Protein AF-A0A819UE46-F1 (afdb_monomer)

pLDDT: mean 72.79, std 21.15, range [30.02, 97.94]

Secondary structure (DSSP, 8-state):
-------TTT-PPP--HHHHHHHHHHHHHHTT-SS----SSS---PPPPPP--HHHHHHHHHHHHHHH-TTS---HHHHHHHHHHHHHHHGGGGSHHHHT--SSTTHHHHHHHHHHHHHHHHHS--TT-TT---EEEEE-TT--EEEEES-GGGS-HHHHHTTTT--GGGSGGGTTS-HHHHHHHHHTT--HHHHHHHHHHTT----HHHHHHHHHHHHHHHTT--------TTSSHHHHHHHHHHHHHHHHHHHTTS--HHHHHHHHHHHHIIIIIIHHHHHH-HHHHHHHHHHHHHHHHTTS-S------------------------------HHHHHHHHHHHHHHHHHHHHHHHH--

Nearest PDB structures (foldseek):
  6i1r-assembly1_A  TM=1.535E-01  e=3.675E+00  Zea mays

Structure (mmCIF, N/CA/C/O backbone):
data_AF-A0A819UE46-F1
#
_entry.id   AF-A0A819UE46-F1
#
loop_
_atom_site.group_PDB
_atom_site.id
_atom_site.type_symbol
_atom_site.label_atom_id
_atom_site.label_alt_id
_atom_site.label_comp_id
_atom_site.label_asym_id
_atom_site.label_entity_id
_atom_site.label_seq_id
_atom_site.pdbx_PDB_ins_code
_atom_site.Cartn_x
_atom_site.Cartn_y
_atom_site.Cartn_z
_atom_site.occupancy
_atom_site.B_iso_or_equiv
_atom_site.auth_seq_id
_atom_site.auth_comp_id
_atom_site.auth_asym_id
_atom_site.auth_atom_id
_atom_site.pdbx_PDB_model_num
ATOM 1 N N . SER A 1 1 ? -18.332 24.687 -28.889 1.00 39.84 1 SER A N 1
ATOM 2 C CA . SER A 1 1 ? -16.972 24.226 -28.575 1.00 39.84 1 SER A CA 1
ATOM 3 C C . SER A 1 1 ? -16.977 22.718 -28.649 1.00 39.84 1 SER A C 1
ATOM 5 O O . SER A 1 1 ? -17.676 22.095 -27.861 1.00 39.84 1 SER A O 1
ATOM 7 N N . SER A 1 2 ? -16.352 22.147 -29.676 1.00 37.88 2 SER A N 1
ATOM 8 C CA . SER A 1 2 ? -16.159 20.702 -29.797 1.00 37.88 2 SER A CA 1
ATOM 9 C C . SER A 1 2 ? -15.304 20.235 -28.625 1.00 37.88 2 SER A C 1
ATOM 11 O O . SER A 1 2 ? -14.255 20.820 -28.373 1.00 37.88 2 SER A O 1
ATOM 13 N N . ILE A 1 3 ? -15.776 19.236 -27.884 1.00 48.91 3 ILE A N 1
ATOM 14 C CA . ILE A 1 3 ? -14.954 18.544 -26.892 1.00 48.91 3 ILE A CA 1
ATOM 15 C C . ILE A 1 3 ? -13.869 17.828 -27.701 1.00 48.91 3 ILE A C 1
ATOM 17 O O . ILE A 1 3 ? -14.183 16.895 -28.439 1.00 48.91 3 ILE A O 1
ATOM 21 N N . GLU A 1 4 ? -12.632 18.323 -27.647 1.00 49.34 4 GLU A N 1
ATOM 22 C CA . GLU A 1 4 ? -11.481 17.601 -28.187 1.00 49.34 4 GLU A CA 1
ATOM 23 C C . GLU A 1 4 ? -11.396 16.256 -27.465 1.00 49.34 4 GLU A C 1
ATOM 25 O O . GLU A 1 4 ? -11.395 16.184 -26.233 1.00 49.34 4 GLU A O 1
ATOM 30 N N . ILE A 1 5 ? -11.426 15.176 -28.243 1.00 52.88 5 ILE A N 1
ATOM 31 C CA . ILE A 1 5 ? -11.285 13.824 -27.720 1.00 52.88 5 ILE A CA 1
ATOM 32 C C . ILE A 1 5 ? -9.825 13.693 -27.302 1.00 52.88 5 ILE A C 1
ATOM 34 O O . ILE A 1 5 ? -8.944 13.691 -28.151 1.00 52.88 5 ILE A O 1
ATOM 38 N N . ILE A 1 6 ? -9.577 13.613 -25.998 1.00 54.59 6 ILE A N 1
ATOM 39 C CA . ILE A 1 6 ? -8.237 13.405 -25.449 1.00 54.59 6 ILE A CA 1
ATOM 40 C C . ILE A 1 6 ? -7.806 11.982 -25.817 1.00 54.59 6 ILE A C 1
ATOM 42 O O . ILE A 1 6 ? -8.330 11.016 -25.256 1.00 54.59 6 ILE A O 1
ATOM 46 N N . THR A 1 7 ? -6.884 11.847 -26.769 1.00 57.38 7 THR A N 1
ATOM 47 C CA . THR A 1 7 ? -6.281 10.561 -27.136 1.00 57.38 7 THR A CA 1
ATOM 48 C C . THR A 1 7 ? -4.933 10.358 -26.430 1.00 57.38 7 THR A C 1
ATOM 50 O O . THR A 1 7 ? -4.344 11.298 -25.893 1.00 57.38 7 THR A O 1
ATOM 53 N N . ASP A 1 8 ? -4.423 9.121 -26.429 1.00 58.34 8 ASP A N 1
ATOM 54 C CA . ASP A 1 8 ? -3.064 8.810 -25.949 1.00 58.34 8 ASP A CA 1
ATOM 55 C C . ASP A 1 8 ? -1.964 9.491 -26.786 1.00 58.34 8 ASP A C 1
ATOM 57 O O . ASP A 1 8 ? -0.845 9.657 -26.297 1.00 58.34 8 ASP A O 1
ATOM 61 N N . GLU A 1 9 ? -2.281 9.895 -28.020 1.00 59.84 9 GLU A N 1
ATOM 62 C CA . GLU A 1 9 ? -1.378 10.628 -28.913 1.00 59.84 9 GLU A CA 1
ATOM 63 C C . GLU A 1 9 ? -1.312 12.123 -28.555 1.00 59.84 9 GLU A C 1
ATOM 65 O O . GLU A 1 9 ? -0.255 12.733 -28.701 1.00 59.84 9 GLU A O 1
ATOM 70 N N . ASP A 1 10 ? -2.393 12.688 -28.001 1.00 59.69 10 ASP A N 1
ATOM 71 C CA . ASP A 1 10 ? -2.491 14.118 -27.679 1.00 59.69 10 ASP A CA 1
ATOM 72 C C . ASP A 1 10 ? -2.099 14.454 -2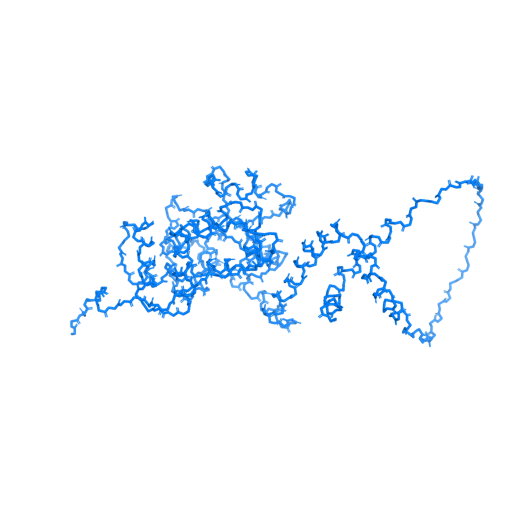6.227 1.00 59.69 10 ASP A C 1
ATOM 74 O O . ASP A 1 10 ? -1.701 15.584 -25.940 1.00 59.69 10 ASP A O 1
ATOM 78 N N . TYR A 1 11 ? -2.207 13.498 -25.291 1.00 71.25 11 TYR A N 1
ATOM 79 C CA . TYR A 1 11 ? -1.923 13.728 -23.865 1.00 71.25 11 TYR A CA 1
ATOM 80 C C . TYR A 1 11 ? -1.342 12.478 -23.182 1.00 71.25 11 TYR A C 1
ATOM 82 O O . TYR A 1 11 ? -2.052 11.619 -22.654 1.00 71.25 11 TYR A O 1
ATOM 90 N N . GLN A 1 12 ? -0.017 12.358 -23.169 1.00 85.19 12 GLN A N 1
ATOM 91 C CA . GLN A 1 12 ? 0.677 11.263 -22.486 1.00 85.19 12 GLN A CA 1
ATOM 92 C C . GLN A 1 12 ? 0.738 11.479 -20.967 1.00 85.19 12 GLN A C 1
ATOM 94 O O . GLN A 1 12 ? 0.656 12.608 -20.483 1.00 85.19 12 GLN A O 1
ATOM 99 N N . LEU A 1 13 ? 0.916 10.394 -20.203 1.00 87.69 13 LEU A N 1
ATOM 100 C CA . LEU A 1 13 ? 1.224 10.486 -18.777 1.00 87.69 13 LEU A CA 1
ATOM 101 C C . LEU A 1 13 ? 2.485 11.345 -18.587 1.00 87.69 13 LEU A C 1
ATOM 103 O O . LEU A 1 13 ? 3.531 11.080 -19.190 1.00 87.69 13 LEU A O 1
ATOM 107 N N . HIS A 1 14 ? 2.372 12.393 -17.775 1.00 91.19 14 HIS A N 1
ATOM 108 C CA . HIS A 1 14 ? 3.514 13.214 -17.392 1.00 91.19 14 HIS A CA 1
ATOM 109 C C . HIS A 1 14 ? 4.445 12.401 -16.487 1.00 91.19 14 HIS A C 1
ATOM 111 O O . HIS A 1 14 ? 3.966 11.731 -15.576 1.00 91.19 14 HIS A O 1
ATOM 117 N N . ILE A 1 15 ? 5.752 12.455 -16.745 1.00 95.31 15 ILE A N 1
ATOM 118 C CA . ILE A 1 15 ? 6.753 11.720 -15.971 1.00 95.31 15 ILE A CA 1
ATOM 119 C C . ILE A 1 15 ? 7.471 12.704 -15.051 1.00 95.31 15 ILE A C 1
ATOM 121 O O . ILE A 1 15 ? 8.282 13.503 -15.512 1.00 95.31 15 ILE A O 1
ATOM 125 N N . GLY A 1 16 ? 7.144 12.654 -13.760 1.00 93.56 16 GLY A N 1
ATOM 126 C CA . GLY A 1 16 ? 7.900 13.304 -12.696 1.00 93.56 16 GLY A CA 1
ATOM 127 C C . GLY A 1 16 ? 8.713 12.293 -11.886 1.00 93.56 16 GLY A C 1
ATOM 128 O O . GLY A 1 16 ? 8.885 11.139 -12.281 1.00 93.56 16 GLY A O 1
ATOM 129 N N . GLU A 1 17 ? 9.193 12.720 -10.716 1.00 94.06 17 GLU A N 1
ATOM 130 C CA . GLU A 1 17 ? 9.965 11.867 -9.798 1.00 94.06 17 GLU A CA 1
ATOM 131 C C . GLU A 1 17 ? 9.168 10.642 -9.318 1.00 94.06 17 GLU A C 1
ATOM 133 O O . GLU A 1 17 ? 9.722 9.557 -9.152 1.00 94.06 17 GLU A O 1
ATOM 138 N N . GLU A 1 18 ? 7.860 10.798 -9.100 1.00 94.00 18 GLU A N 1
ATOM 139 C CA . GLU A 1 18 ? 7.006 9.712 -8.612 1.00 94.00 18 GLU A CA 1
ATOM 140 C C . GLU A 1 18 ? 6.797 8.635 -9.680 1.00 94.00 18 GLU A C 1
ATOM 142 O O . GLU A 1 18 ? 6.919 7.439 -9.404 1.00 94.00 18 GLU A O 1
ATOM 147 N N . GLU A 1 19 ? 6.500 9.057 -10.909 1.00 96.69 19 GLU A N 1
ATOM 148 C CA . GLU A 1 19 ? 6.280 8.164 -12.042 1.00 96.69 19 GLU A CA 1
ATOM 149 C C . GLU A 1 19 ? 7.580 7.470 -12.466 1.00 96.69 19 GLU A C 1
ATOM 151 O O . GLU A 1 19 ? 7.566 6.275 -12.765 1.00 96.69 19 GLU A O 1
ATOM 156 N N . GLU A 1 20 ? 8.712 8.178 -12.431 1.00 97.19 20 GLU A N 1
ATOM 157 C CA . GLU A 1 20 ? 10.028 7.582 -12.671 1.00 97.19 20 GLU A CA 1
ATOM 158 C C . GLU A 1 20 ? 10.353 6.508 -11.627 1.00 97.19 20 GLU A C 1
ATOM 160 O O . GLU A 1 20 ? 10.744 5.403 -12.006 1.00 97.19 20 GLU A O 1
ATOM 165 N N . LEU A 1 21 ? 10.109 6.768 -10.335 1.00 95.94 21 LEU A N 1
ATOM 166 C CA . LEU A 1 21 ? 10.350 5.780 -9.281 1.00 95.94 21 LEU A CA 1
ATOM 167 C C . LEU A 1 21 ? 9.526 4.506 -9.511 1.00 95.94 21 LEU A C 1
ATOM 169 O O . LEU A 1 21 ? 10.038 3.392 -9.381 1.00 95.94 21 LEU A O 1
ATOM 173 N N . VAL A 1 22 ? 8.253 4.658 -9.886 1.00 97.62 22 VAL A N 1
ATOM 174 C CA . VAL A 1 22 ? 7.381 3.528 -10.236 1.00 97.62 22 VAL A CA 1
ATOM 175 C C . VAL A 1 22 ? 7.938 2.760 -11.429 1.00 97.62 22 VAL A C 1
ATOM 177 O O . VAL A 1 22 ? 8.078 1.537 -11.359 1.00 97.62 22 VAL A O 1
ATOM 180 N N . ALA A 1 23 ? 8.280 3.457 -12.512 1.00 97.94 23 ALA A N 1
ATOM 181 C CA . ALA A 1 23 ? 8.794 2.831 -13.720 1.00 97.94 23 ALA A CA 1
ATOM 182 C C . ALA A 1 23 ? 10.115 2.089 -13.477 1.00 97.94 23 ALA A C 1
ATOM 184 O O . ALA A 1 23 ? 10.304 0.982 -13.980 1.00 97.94 23 ALA A O 1
ATOM 185 N N . ARG A 1 24 ? 10.997 2.644 -12.643 1.00 97.12 24 ARG A N 1
ATOM 186 C CA . ARG A 1 24 ? 12.263 2.028 -12.243 1.00 97.12 24 ARG A CA 1
ATOM 187 C C . ARG A 1 24 ? 12.062 0.664 -11.582 1.00 97.12 24 ARG A C 1
ATOM 189 O O . ARG A 1 24 ? 12.719 -0.311 -11.952 1.00 97.12 24 ARG A O 1
ATOM 196 N N . PHE A 1 25 ? 11.131 0.569 -10.634 1.00 97.44 25 PHE A N 1
ATOM 197 C CA . PHE A 1 25 ? 10.826 -0.703 -9.973 1.00 97.44 25 PHE A CA 1
ATOM 198 C C . PHE A 1 25 ? 10.032 -1.659 -10.865 1.00 97.44 25 PHE A C 1
ATOM 200 O O . PHE A 1 25 ? 10.242 -2.868 -10.791 1.00 97.44 25 PHE A O 1
ATOM 207 N N . LEU A 1 26 ? 9.187 -1.148 -11.763 1.00 97.94 26 LEU A N 1
ATOM 208 C CA . LEU A 1 26 ? 8.538 -1.971 -12.786 1.00 97.94 26 LEU A CA 1
ATOM 209 C C . LEU A 1 26 ? 9.551 -2.584 -13.759 1.00 97.94 26 LEU A C 1
ATOM 211 O O . LEU A 1 26 ? 9.448 -3.772 -14.056 1.00 97.94 26 LEU A O 1
ATOM 215 N N . LYS A 1 27 ? 10.572 -1.828 -14.178 1.00 97.31 27 LYS A N 1
ATOM 216 C CA . LYS A 1 27 ? 11.697 -2.345 -14.966 1.00 97.31 27 LYS A CA 1
ATOM 217 C C . LYS A 1 27 ? 12.421 -3.455 -14.219 1.00 97.31 27 LYS A C 1
ATOM 219 O O . LYS A 1 27 ? 12.588 -4.547 -14.760 1.00 97.31 27 LYS A O 1
ATOM 224 N N . ALA A 1 28 ? 12.804 -3.214 -12.967 1.00 95.62 28 ALA A N 1
ATOM 225 C CA . ALA A 1 28 ? 13.465 -4.224 -12.143 1.00 95.62 28 ALA A CA 1
ATOM 226 C C . ALA A 1 28 ? 12.624 -5.502 -11.994 1.00 95.62 28 ALA A C 1
ATOM 228 O O . ALA A 1 28 ? 13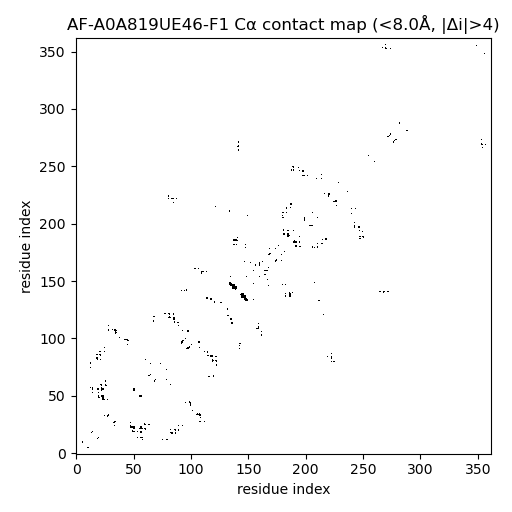.145 -6.612 -12.095 1.00 95.62 28 ALA A O 1
ATOM 229 N N . TYR A 1 29 ? 11.313 -5.346 -11.802 1.00 96.75 29 TYR A N 1
ATOM 230 C CA . TYR A 1 29 ? 10.374 -6.457 -11.713 1.00 96.75 29 TYR A CA 1
ATOM 231 C C . TYR A 1 29 ? 10.263 -7.226 -13.034 1.00 96.75 29 TYR A C 1
ATOM 233 O O . TYR A 1 29 ? 10.371 -8.449 -13.041 1.00 96.75 29 TYR A O 1
ATOM 241 N N . SER A 1 30 ? 10.131 -6.524 -14.162 1.00 95.56 30 SER A N 1
ATOM 242 C CA . SER A 1 30 ? 10.068 -7.144 -15.493 1.00 95.56 30 SER A CA 1
ATOM 243 C C . SER A 1 30 ? 11.338 -7.929 -15.843 1.00 95.56 30 SER A C 1
ATOM 245 O O . SER A 1 30 ? 11.256 -9.004 -16.434 1.00 95.56 30 SER A O 1
ATOM 247 N N . ASN A 1 31 ? 12.498 -7.443 -15.394 1.00 93.94 31 ASN A N 1
ATOM 248 C CA . ASN A 1 31 ? 13.801 -8.062 -15.628 1.00 93.94 31 ASN A CA 1
ATOM 249 C C . ASN A 1 31 ? 14.156 -9.143 -14.592 1.00 93.94 31 ASN A C 1
ATOM 251 O O . ASN A 1 31 ? 15.218 -9.756 -14.692 1.00 93.94 31 ASN A O 1
ATOM 255 N N . GLY A 1 32 ? 13.317 -9.355 -13.571 1.00 91.56 32 GLY A N 1
ATOM 256 C CA . GLY A 1 32 ? 13.593 -10.273 -12.462 1.00 91.56 32 GLY A CA 1
ATOM 257 C C . GLY A 1 32 ? 14.758 -9.845 -11.561 1.00 91.56 32 GLY A C 1
ATOM 258 O O . GLY A 1 32 ? 15.216 -10.634 -10.740 1.00 91.56 32 GLY A O 1
ATOM 259 N N . THR A 1 33 ? 15.254 -8.610 -11.696 1.00 91.25 33 THR A N 1
ATOM 260 C CA . THR A 1 33 ? 16.332 -8.060 -10.856 1.00 91.25 33 THR A CA 1
ATOM 261 C C . THR A 1 33 ? 15.811 -7.462 -9.553 1.00 91.25 33 THR A C 1
ATOM 263 O O . THR A 1 33 ? 16.603 -7.121 -8.677 1.00 91.25 33 THR A O 1
ATOM 266 N N . ILE A 1 34 ? 14.486 -7.346 -9.406 1.00 92.88 34 ILE A N 1
ATOM 267 C CA . ILE A 1 34 ? 13.851 -6.943 -8.149 1.00 92.88 34 ILE A CA 1
ATOM 268 C C . ILE A 1 34 ? 14.112 -7.970 -7.037 1.00 92.88 34 ILE A C 1
ATOM 270 O O . ILE A 1 34 ? 14.282 -7.610 -5.879 1.00 92.88 34 ILE A O 1
ATOM 274 N N . ASP A 1 35 ? 14.233 -9.254 -7.373 1.00 88.56 35 ASP A N 1
ATOM 275 C CA . ASP A 1 35 ? 14.621 -10.281 -6.411 1.00 88.56 35 ASP A CA 1
ATOM 276 C C . ASP A 1 35 ? 16.135 -10.277 -6.283 1.00 88.56 35 ASP A C 1
ATOM 278 O O . ASP A 1 35 ? 16.850 -11.010 -6.972 1.00 88.56 35 ASP A O 1
ATOM 282 N N . ARG A 1 36 ? 16.623 -9.374 -5.428 1.00 75.56 36 ARG A N 1
ATOM 283 C CA . ARG A 1 36 ? 18.042 -9.238 -5.096 1.00 75.56 36 ARG A CA 1
ATOM 284 C C . ARG A 1 36 ? 18.631 -10.627 -4.862 1.00 75.56 36 ARG A C 1
ATOM 286 O O . ARG A 1 36 ? 18.190 -11.360 -3.979 1.00 75.56 36 ARG A O 1
ATOM 293 N N . ARG A 1 37 ? 19.640 -10.991 -5.649 1.00 64.38 37 ARG A N 1
ATOM 294 C CA . ARG A 1 37 ? 20.470 -12.156 -5.344 1.00 64.38 37 ARG A CA 1
ATOM 295 C C . ARG A 1 37 ? 21.573 -11.664 -4.413 1.00 64.38 37 ARG A C 1
ATOM 297 O O . ARG A 1 37 ? 22.262 -10.728 -4.814 1.00 64.38 37 ARG A O 1
ATOM 304 N N . PRO A 1 38 ? 21.750 -12.230 -3.209 1.00 58.41 38 PRO A N 1
ATOM 305 C CA . PRO A 1 38 ? 22.864 -11.853 -2.348 1.00 58.41 38 PRO A CA 1
ATOM 306 C C . PRO A 1 38 ? 24.163 -12.192 -3.085 1.00 58.41 38 PRO A C 1
ATOM 308 O O . PRO A 1 38 ? 24.512 -13.361 -3.241 1.00 58.41 38 PRO A O 1
ATOM 311 N N . THR A 1 39 ? 24.820 -11.181 -3.657 1.00 52.44 39 THR A N 1
ATOM 312 C CA . THR A 1 39 ? 25.963 -11.403 -4.554 1.00 52.44 39 THR A CA 1
ATOM 313 C C . THR A 1 39 ? 27.303 -11.453 -3.836 1.00 52.44 39 THR A C 1
ATOM 315 O O . THR A 1 39 ? 28.230 -12.026 -4.394 1.00 52.44 39 THR A O 1
ATOM 318 N N . THR A 1 40 ? 27.423 -10.961 -2.604 1.00 52.16 40 THR A N 1
ATOM 319 C CA . THR A 1 40 ? 28.672 -11.001 -1.825 1.00 52.16 40 THR A CA 1
ATOM 320 C C . THR A 1 40 ? 28.389 -10.750 -0.344 1.00 52.16 40 THR A C 1
ATOM 322 O O . THR A 1 40 ? 27.368 -10.170 0.003 1.00 52.16 40 THR A O 1
ATOM 325 N N . SER A 1 41 ? 29.311 -11.160 0.530 1.00 54.44 41 SER A N 1
ATOM 326 C CA . SER A 1 41 ? 29.283 -11.024 1.999 1.00 54.44 41 SER A CA 1
ATOM 327 C C . SER A 1 41 ? 29.307 -9.580 2.538 1.00 54.44 41 SER A C 1
ATOM 329 O O . SER A 1 41 ? 29.631 -9.368 3.705 1.00 54.44 41 SER A O 1
ATOM 331 N N . GLU A 1 42 ? 29.035 -8.583 1.698 1.00 53.91 42 GLU A N 1
ATOM 332 C CA . GLU A 1 42 ? 29.052 -7.167 2.058 1.00 53.91 42 GLU A CA 1
ATOM 333 C C . GLU A 1 42 ? 27.633 -6.609 1.946 1.00 53.91 42 GLU A C 1
ATOM 335 O O . GLU A 1 42 ? 27.037 -6.585 0.869 1.00 53.91 42 GLU A O 1
ATOM 340 N N . CYS A 1 43 ? 27.099 -6.164 3.084 1.00 57.44 43 CYS A N 1
ATOM 341 C CA . CYS A 1 43 ? 25.748 -5.635 3.237 1.00 57.44 43 CYS A CA 1
ATOM 342 C C . CYS A 1 43 ? 25.680 -4.198 2.676 1.00 57.44 43 CYS A C 1
ATOM 344 O O . CYS A 1 43 ? 25.584 -3.221 3.420 1.00 57.44 43 CYS A O 1
ATOM 346 N N . VAL A 1 44 ? 25.832 -4.046 1.355 1.00 61.66 44 VAL A N 1
ATOM 347 C CA . VAL A 1 44 ? 25.761 -2.745 0.671 1.00 61.66 44 VAL A CA 1
ATOM 348 C C . VAL A 1 44 ? 24.340 -2.534 0.141 1.00 61.66 44 VAL A C 1
ATOM 350 O O . VAL A 1 44 ? 23.842 -3.384 -0.605 1.00 61.66 44 VAL A O 1
ATOM 353 N N . PRO A 1 45 ? 23.672 -1.410 0.470 1.00 66.94 45 PRO A N 1
ATOM 354 C CA . PRO A 1 45 ? 22.370 -1.085 -0.097 1.00 66.94 45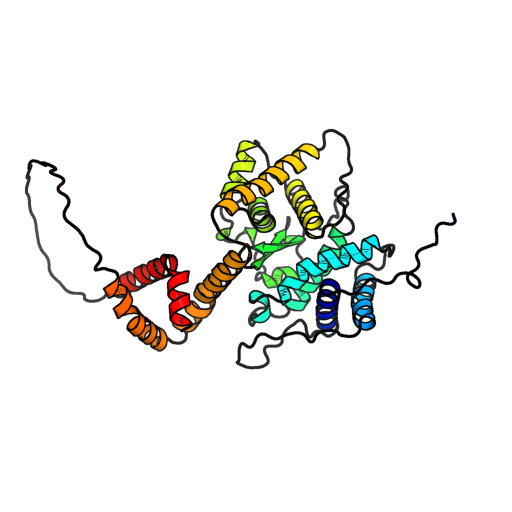 PRO A CA 1
ATOM 355 C C . PRO A 1 45 ? 22.434 -1.066 -1.629 1.00 66.94 45 PRO A C 1
ATOM 357 O O . PRO A 1 45 ? 23.087 -0.215 -2.226 1.00 66.94 45 PRO A O 1
ATOM 360 N N . TYR A 1 46 ? 21.756 -2.013 -2.281 1.00 69.44 46 TYR A N 1
ATOM 361 C CA . TYR A 1 46 ? 21.625 -1.992 -3.738 1.00 69.44 46 TYR A CA 1
ATOM 362 C C . TYR A 1 46 ? 20.635 -0.903 -4.171 1.00 69.44 46 TYR A C 1
ATOM 364 O O . TYR A 1 46 ? 19.473 -0.907 -3.742 1.00 69.44 46 TYR A O 1
ATOM 372 N N . GLU A 1 47 ? 21.093 -0.002 -5.037 1.00 79.94 47 GLU A N 1
ATOM 373 C CA . GLU A 1 47 ? 20.284 1.035 -5.673 1.00 79.94 47 GLU A CA 1
ATOM 374 C C . GLU A 1 47 ? 19.949 0.640 -7.114 1.00 79.94 47 GLU A C 1
ATOM 376 O O . GLU A 1 47 ? 20.817 0.234 -7.886 1.00 79.94 47 GLU A O 1
ATOM 381 N N . PHE A 1 48 ? 18.675 0.770 -7.489 1.00 87.19 48 PHE A N 1
ATOM 382 C CA . PHE A 1 48 ? 18.250 0.557 -8.871 1.00 87.19 48 PHE A CA 1
ATOM 383 C C . PHE A 1 48 ? 18.597 1.783 -9.713 1.00 87.19 48 PHE A C 1
ATOM 385 O O . PHE A 1 48 ? 18.357 2.918 -9.292 1.00 87.19 48 PHE A O 1
ATOM 392 N N . GLU A 1 49 ? 19.127 1.544 -10.912 1.00 88.50 49 GLU A N 1
ATOM 393 C CA . GLU A 1 49 ? 19.511 2.599 -11.848 1.00 88.50 49 GLU A CA 1
ATOM 394 C C . GLU A 1 49 ? 18.304 3.462 -12.236 1.00 88.50 49 GLU A C 1
ATOM 396 O O . GLU A 1 49 ? 17.263 2.939 -12.634 1.00 88.50 49 GLU A O 1
ATOM 401 N N . ALA A 1 50 ? 18.453 4.783 -12.122 1.00 93.06 50 ALA A N 1
ATOM 402 C CA . ALA A 1 50 ? 17.415 5.737 -12.488 1.00 93.06 50 ALA A CA 1
ATOM 403 C C . ALA A 1 50 ? 17.126 5.735 -13.993 1.00 93.06 50 ALA A C 1
ATOM 405 O O . ALA A 1 50 ? 18.042 5.673 -14.817 1.00 93.06 50 ALA A O 1
ATOM 406 N N . LEU A 1 51 ? 15.850 5.873 -14.347 1.00 94.31 51 LEU A N 1
ATOM 407 C CA . LEU A 1 51 ? 15.412 6.006 -15.729 1.00 94.31 51 LEU A CA 1
ATOM 408 C C . LEU A 1 51 ? 15.446 7.475 -16.149 1.00 94.31 51 LEU A C 1
ATOM 410 O O . LEU A 1 51 ? 14.814 8.329 -15.536 1.00 94.31 51 LEU A O 1
ATOM 414 N N . LYS A 1 52 ? 16.209 7.771 -17.205 1.00 93.38 52 LYS A N 1
ATOM 415 C CA . LYS A 1 52 ? 16.342 9.136 -17.746 1.00 93.38 52 LYS A CA 1
ATOM 416 C C . LYS A 1 52 ? 15.413 9.409 -18.924 1.00 93.38 52 LYS A C 1
ATOM 418 O O . LYS A 1 52 ? 15.129 10.567 -19.206 1.00 93.38 52 LYS A O 1
ATOM 423 N N . ASP A 1 53 ? 14.990 8.365 -19.631 1.00 96.12 53 ASP A N 1
ATOM 424 C CA . ASP A 1 53 ? 14.089 8.490 -20.772 1.00 96.12 53 ASP A CA 1
ATOM 425 C C . ASP A 1 53 ? 12.633 8.400 -20.304 1.00 96.12 53 ASP A C 1
ATOM 427 O O . ASP A 1 53 ? 12.171 7.362 -19.829 1.00 96.12 53 ASP A O 1
ATOM 431 N N . GLU A 1 54 ? 11.885 9.490 -20.469 1.00 95.88 54 GLU A N 1
ATOM 432 C CA . GLU A 1 54 ? 10.464 9.525 -20.130 1.00 95.88 54 GLU A CA 1
ATOM 433 C C . GLU A 1 54 ? 9.638 8.510 -20.934 1.00 95.88 54 GLU A C 1
ATOM 435 O O . GLU A 1 54 ? 8.644 7.988 -20.429 1.00 95.88 54 GLU A O 1
ATOM 440 N N . ASN A 1 55 ? 10.025 8.207 -22.177 1.00 95.56 55 ASN A N 1
ATOM 441 C CA . ASN A 1 55 ? 9.314 7.219 -22.988 1.00 95.56 55 ASN A CA 1
ATOM 442 C C . ASN A 1 55 ? 9.540 5.804 -22.463 1.00 95.56 55 ASN A C 1
ATOM 444 O O . ASN A 1 55 ? 8.602 5.005 -22.445 1.00 95.56 55 ASN A O 1
ATOM 448 N N . GLU A 1 56 ? 10.747 5.518 -21.974 1.00 97.06 56 GLU A N 1
ATOM 449 C CA . GLU A 1 56 ? 11.038 4.278 -21.259 1.00 97.06 56 GLU A CA 1
ATOM 450 C C . GLU A 1 56 ? 10.198 4.191 -19.972 1.00 97.06 56 GLU A C 1
ATOM 452 O O . GLU A 1 56 ? 9.588 3.154 -19.707 1.00 97.06 56 GLU A O 1
ATOM 457 N N . CYS A 1 57 ? 10.062 5.289 -19.217 1.00 97.06 57 CYS A N 1
ATOM 458 C CA . CYS A 1 57 ? 9.204 5.314 -18.030 1.00 97.06 57 CYS A CA 1
ATOM 459 C C . CYS A 1 57 ? 7.738 4.998 -18.360 1.00 97.06 57 CYS A C 1
ATOM 461 O O . CYS A 1 57 ? 7.123 4.124 -17.740 1.00 97.06 57 CYS A O 1
ATOM 463 N N . ARG A 1 58 ? 7.181 5.682 -19.370 1.00 95.44 58 ARG A N 1
ATOM 464 C CA . ARG A 1 58 ? 5.812 5.443 -19.854 1.00 95.44 58 ARG A CA 1
ATOM 465 C C . ARG A 1 58 ? 5.630 3.998 -20.295 1.00 95.44 58 ARG A C 1
ATOM 467 O O . ARG A 1 58 ? 4.613 3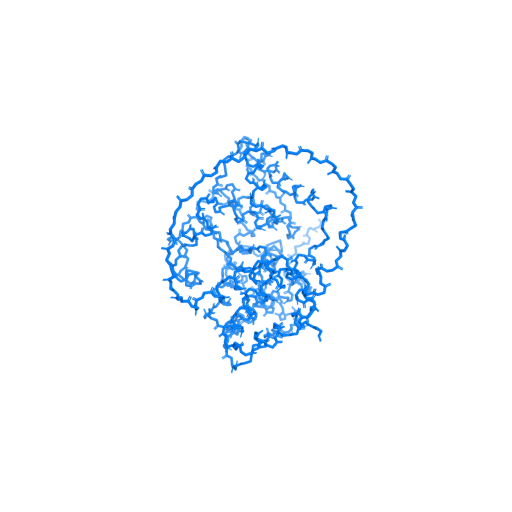.399 -19.963 1.00 95.44 58 ARG A O 1
ATOM 474 N N . HIS A 1 59 ? 6.610 3.439 -21.004 1.00 95.75 59 HIS A N 1
ATOM 475 C CA . HIS A 1 59 ? 6.562 2.069 -21.497 1.00 95.75 59 HIS A CA 1
ATOM 476 C C . HIS A 1 59 ? 6.312 1.064 -20.366 1.00 95.75 59 HIS A C 1
ATOM 478 O O . HIS A 1 59 ? 5.317 0.346 -20.425 1.00 95.75 59 HIS A O 1
ATOM 484 N N . TYR A 1 60 ? 7.125 1.071 -19.304 1.00 97.62 60 TYR A N 1
ATOM 485 C CA . TYR A 1 60 ? 6.962 0.116 -18.200 1.00 97.62 60 TYR A CA 1
ATOM 486 C C . TYR A 1 60 ? 5.646 0.298 -17.430 1.00 97.62 60 TYR A C 1
ATOM 488 O O . TYR A 1 60 ? 5.021 -0.687 -17.029 1.00 97.62 60 TYR A O 1
ATOM 496 N N . ILE A 1 61 ? 5.189 1.541 -17.235 1.00 96.31 61 ILE A N 1
ATOM 497 C CA . ILE A 1 61 ? 3.899 1.815 -16.578 1.00 96.31 61 ILE A CA 1
ATOM 498 C C . ILE A 1 61 ? 2.744 1.275 -17.428 1.00 96.31 61 ILE A C 1
ATOM 500 O O . ILE A 1 61 ? 1.864 0.572 -16.923 1.00 96.31 61 ILE A O 1
ATOM 504 N N . TYR A 1 62 ? 2.749 1.578 -18.724 1.00 94.19 62 TYR A N 1
ATOM 505 C CA . TYR A 1 62 ? 1.694 1.173 -19.646 1.00 94.19 62 TYR A CA 1
ATOM 506 C C . TYR A 1 62 ? 1.668 -0.339 -19.860 1.00 94.19 62 TYR A C 1
ATOM 508 O O . TYR A 1 62 ? 0.591 -0.934 -19.837 1.00 94.19 62 TYR A O 1
ATOM 516 N N . GLU A 1 63 ? 2.834 -0.973 -19.992 1.00 95.25 63 GLU A N 1
ATOM 517 C CA . GLU A 1 63 ? 2.953 -2.427 -20.088 1.00 95.25 63 GLU A CA 1
ATOM 518 C C . GLU A 1 63 ? 2.395 -3.108 -18.831 1.00 95.25 63 GLU A C 1
ATOM 520 O O . GLU A 1 63 ? 1.636 -4.073 -18.928 1.00 95.25 63 GLU A O 1
ATOM 525 N N . CYS A 1 64 ? 2.694 -2.576 -17.641 1.00 95.94 64 CYS A N 1
ATOM 526 C CA . CYS A 1 64 ? 2.145 -3.084 -16.387 1.00 95.94 64 CYS A CA 1
ATOM 527 C C . CYS A 1 64 ? 0.611 -3.009 -16.364 1.00 95.94 64 CYS A C 1
ATOM 529 O O . CYS A 1 64 ? -0.059 -4.010 -16.096 1.00 95.94 64 CYS A O 1
ATOM 531 N N . ILE A 1 65 ? 0.039 -1.850 -16.703 1.00 93.25 65 ILE A N 1
ATOM 532 C CA . ILE A 1 65 ? -1.418 -1.678 -16.773 1.00 93.25 65 ILE A CA 1
ATOM 533 C C . ILE A 1 65 ? -2.024 -2.664 -17.778 1.00 93.25 65 ILE A C 1
ATOM 535 O O . ILE A 1 65 ? -2.990 -3.354 -17.454 1.00 93.25 65 ILE A O 1
ATOM 539 N N . GLN A 1 66 ? -1.434 -2.787 -18.967 1.00 92.19 66 GLN A N 1
ATOM 540 C CA . GLN A 1 66 ? -1.911 -3.695 -20.007 1.00 92.19 66 GLN A CA 1
ATOM 541 C C . GLN A 1 66 ? -1.850 -5.161 -19.561 1.00 92.19 66 GLN A C 1
ATOM 543 O O . GLN A 1 66 ? -2.780 -5.923 -19.818 1.00 92.19 66 GLN A O 1
ATOM 548 N N . LYS A 1 67 ? -0.787 -5.561 -18.861 1.00 93.88 67 LYS A N 1
ATOM 549 C CA . LYS A 1 67 ? -0.588 -6.935 -18.393 1.00 93.88 67 LYS A CA 1
ATOM 550 C C . LYS A 1 67 ? -1.532 -7.312 -17.251 1.00 93.88 67 LYS A C 1
ATOM 552 O O . LYS A 1 67 ? -2.085 -8.410 -17.255 1.00 93.88 67 LYS A O 1
ATOM 557 N N . TYR A 1 68 ? -1.724 -6.428 -16.271 1.00 90.12 68 TYR A N 1
ATOM 558 C CA . TYR A 1 68 ? -2.437 -6.755 -15.026 1.00 90.12 68 TYR A CA 1
ATOM 559 C C . TYR A 1 68 ? -3.885 -6.237 -14.972 1.00 90.12 68 TYR A C 1
ATOM 561 O O . TYR A 1 68 ? -4.692 -6.713 -14.159 1.00 90.12 68 TYR A O 1
ATOM 569 N N . ALA A 1 69 ? -4.250 -5.317 -15.864 1.00 86.50 69 ALA A N 1
ATOM 570 C CA . ALA A 1 69 ? -5.592 -4.762 -16.011 1.00 86.50 69 ALA A CA 1
ATOM 571 C C . ALA A 1 69 ? -6.060 -4.668 -17.491 1.00 86.50 69 ALA A C 1
ATOM 573 O O . ALA A 1 69 ? -6.617 -3.641 -17.880 1.00 86.50 69 ALA A O 1
ATOM 574 N N . PRO A 1 70 ? -5.924 -5.735 -18.315 1.00 83.38 70 PRO A N 1
ATOM 575 C CA . PRO A 1 70 ? -6.184 -5.685 -19.765 1.00 83.38 70 PRO A CA 1
ATOM 576 C C . PRO A 1 70 ? -7.632 -5.346 -20.143 1.00 83.38 70 PRO A C 1
ATOM 578 O O . PRO A 1 70 ? -7.887 -4.820 -21.220 1.00 83.38 70 PRO A O 1
ATOM 581 N N . TYR A 1 71 ? -8.592 -5.665 -19.272 1.00 80.12 71 TYR A N 1
ATOM 582 C CA . TYR A 1 71 ? -10.022 -5.459 -19.522 1.00 80.12 71 TYR A CA 1
ATOM 583 C C . TYR A 1 71 ? -10.522 -4.069 -19.112 1.00 80.12 71 TYR A C 1
ATOM 585 O O . TYR A 1 71 ? -11.709 -3.780 -19.259 1.00 80.12 71 TYR A O 1
ATOM 593 N N . ARG A 1 72 ? -9.659 -3.222 -18.538 1.00 72.62 72 ARG A N 1
ATOM 594 C CA . ARG A 1 72 ? -10.067 -1.902 -18.052 1.00 72.62 72 ARG A CA 1
ATOM 595 C C . ARG A 1 72 ? -10.030 -0.885 -19.184 1.00 72.62 72 ARG A C 1
ATOM 597 O O . ARG A 1 72 ? -9.099 -0.862 -19.987 1.00 72.62 72 ARG A O 1
ATOM 604 N N . VAL A 1 73 ? -11.045 -0.019 -19.224 1.00 69.75 73 VAL A N 1
ATOM 605 C CA . VAL A 1 73 ? -11.057 1.124 -20.141 1.00 69.75 73 VAL A CA 1
ATOM 606 C C . VAL A 1 73 ? -9.938 2.055 -19.711 1.00 69.75 73 VAL A C 1
ATOM 608 O O . VAL A 1 73 ? -10.010 2.696 -18.663 1.00 69.75 73 VAL A O 1
ATOM 611 N N . ARG A 1 74 ? -8.890 2.105 -20.526 1.00 71.25 74 ARG A N 1
ATOM 612 C CA . ARG A 1 74 ? -7.719 2.932 -20.285 1.00 71.25 74 ARG A CA 1
ATOM 613 C C . ARG A 1 74 ? -8.107 4.401 -20.423 1.00 71.25 74 ARG A C 1
ATOM 615 O O . ARG A 1 74 ? -8.184 4.940 -21.520 1.00 71.25 74 ARG A O 1
ATOM 622 N N . ASN A 1 75 ? -8.423 5.028 -19.296 1.00 80.00 75 ASN A N 1
ATOM 623 C CA . ASN A 1 75 ? -8.655 6.461 -19.206 1.00 80.00 75 ASN A CA 1
ATOM 624 C C . ASN A 1 75 ? -7.574 7.103 -18.329 1.00 80.00 75 ASN A C 1
ATOM 626 O O . ASN A 1 75 ? -6.985 6.455 -17.463 1.00 80.00 75 ASN A O 1
ATOM 630 N N . LYS A 1 76 ? -7.313 8.394 -18.544 1.00 82.44 76 LYS A N 1
ATOM 631 C CA . LYS A 1 76 ? -6.229 9.112 -17.856 1.00 82.44 76 LYS A CA 1
ATOM 632 C C . LYS A 1 76 ? -6.387 9.145 -16.345 1.00 82.44 76 LYS A C 1
ATOM 634 O O . LYS A 1 76 ? -5.401 9.053 -15.622 1.00 82.44 76 LYS A O 1
ATOM 639 N N . THR A 1 77 ? -7.620 9.219 -15.857 1.00 84.50 77 THR A N 1
ATOM 640 C CA . THR A 1 77 ? -7.901 9.169 -14.421 1.00 84.50 77 THR A CA 1
ATOM 641 C C . THR A 1 77 ? -7.440 7.850 -13.809 1.00 84.50 77 THR A C 1
ATOM 643 O O . THR A 1 77 ? -6.848 7.865 -12.731 1.00 84.50 77 THR A O 1
ATOM 646 N N . TYR A 1 78 ? -7.662 6.729 -14.496 1.00 87.62 78 TYR A N 1
ATOM 647 C CA . TYR A 1 78 ? -7.194 5.417 -14.071 1.00 87.62 78 TYR A CA 1
ATOM 648 C C . TYR A 1 78 ? -5.668 5.333 -14.112 1.00 87.62 78 TYR A C 1
ATOM 650 O O . TYR A 1 78 ? -5.077 4.925 -13.121 1.00 87.62 78 TYR A O 1
ATOM 658 N N . GLU A 1 79 ? -5.022 5.762 -15.204 1.00 89.62 79 GLU A N 1
ATOM 659 C CA . GLU A 1 79 ? -3.552 5.736 -15.316 1.00 89.62 79 GLU A CA 1
ATOM 660 C C . GLU A 1 79 ? -2.880 6.510 -14.180 1.00 89.62 79 GLU A C 1
ATOM 662 O O . GLU A 1 79 ? -1.984 5.992 -13.512 1.00 89.62 79 GLU A O 1
ATOM 667 N N . VAL A 1 80 ? -3.353 7.732 -13.924 1.00 90.44 80 VAL A N 1
ATOM 668 C CA . VAL A 1 80 ? -2.863 8.574 -12.829 1.00 90.44 80 VAL A CA 1
ATOM 669 C C . VAL A 1 80 ? -3.141 7.917 -11.480 1.00 90.44 80 VAL A C 1
ATOM 671 O O . VAL A 1 80 ? -2.230 7.801 -10.666 1.00 90.44 80 VAL A O 1
ATOM 674 N N . SER A 1 81 ? -4.367 7.441 -11.241 1.00 90.94 81 SER A N 1
ATOM 675 C CA . SER A 1 81 ? -4.729 6.818 -9.961 1.00 90.94 81 SER A CA 1
ATOM 676 C C . SER A 1 81 ? -3.878 5.583 -9.677 1.00 90.94 81 SER A C 1
ATOM 678 O O . SER A 1 81 ? -3.269 5.484 -8.613 1.00 90.94 81 SER A O 1
ATOM 680 N N . PHE A 1 82 ? -3.776 4.683 -10.654 1.00 93.31 82 PHE A N 1
ATOM 681 C CA . PHE A 1 82 ? -2.980 3.466 -10.573 1.00 93.31 82 PHE A CA 1
ATOM 682 C C . PHE A 1 82 ? -1.522 3.791 -10.250 1.00 93.31 82 PHE A C 1
ATOM 684 O O . PHE A 1 82 ? -0.949 3.216 -9.325 1.00 93.31 82 PHE A O 1
ATOM 691 N N . THR A 1 83 ? -0.947 4.763 -10.960 1.00 94.56 83 THR A N 1
ATOM 692 C CA . THR A 1 83 ? 0.455 5.150 -10.786 1.00 94.56 83 THR A CA 1
ATOM 693 C C . THR A 1 83 ? 0.693 5.798 -9.422 1.00 94.56 83 THR A C 1
ATOM 695 O O . THR A 1 83 ? 1.653 5.435 -8.750 1.00 94.56 83 THR A O 1
ATOM 698 N N . LYS A 1 84 ? -0.205 6.673 -8.943 1.00 93.81 84 LYS A N 1
ATOM 699 C CA . LYS A 1 84 ? -0.101 7.290 -7.606 1.00 93.81 84 LYS A CA 1
ATOM 700 C C . LYS A 1 84 ? -0.232 6.272 -6.471 1.00 93.81 84 LYS A C 1
ATOM 702 O O . LYS A 1 84 ? 0.507 6.355 -5.489 1.00 93.81 84 LYS A O 1
ATOM 707 N N . PHE A 1 85 ? -1.134 5.296 -6.590 1.00 93.44 85 PHE A N 1
ATOM 708 C CA . PHE A 1 85 ? -1.223 4.214 -5.606 1.00 93.44 85 PHE A CA 1
ATOM 709 C C . PHE A 1 85 ? 0.030 3.344 -5.621 1.00 93.44 85 PHE A C 1
ATOM 711 O O . PHE A 1 85 ? 0.590 3.066 -4.560 1.00 93.44 85 PHE A O 1
ATOM 718 N N . LEU A 1 86 ? 0.509 2.965 -6.808 1.00 94.94 86 LEU A N 1
ATOM 719 C CA . LEU A 1 86 ? 1.710 2.151 -6.933 1.00 94.94 86 LEU A CA 1
ATOM 720 C C . LEU A 1 86 ? 2.946 2.893 -6.405 1.00 94.94 86 LEU A C 1
ATOM 722 O O . LEU A 1 86 ? 3.715 2.300 -5.656 1.00 94.94 86 LEU A O 1
ATOM 726 N N . TYR A 1 87 ? 3.081 4.195 -6.678 1.00 94.50 87 TYR A N 1
ATOM 727 C CA . TYR A 1 87 ? 4.141 5.055 -6.138 1.00 94.50 87 TYR A CA 1
ATOM 728 C C . TYR A 1 87 ? 4.242 4.951 -4.615 1.00 94.50 87 TYR A C 1
ATOM 730 O O . TYR A 1 87 ? 5.315 4.686 -4.070 1.00 94.50 87 TYR A O 1
ATOM 738 N N . ARG A 1 88 ? 3.114 5.079 -3.906 1.00 89.69 88 ARG A N 1
ATOM 739 C CA . ARG A 1 88 ? 3.099 4.962 -2.441 1.00 89.69 88 ARG A CA 1
ATOM 740 C C . ARG A 1 88 ? 3.602 3.608 -1.951 1.00 89.69 88 ARG A C 1
ATOM 742 O O . ARG A 1 88 ? 4.183 3.541 -0.871 1.00 89.69 88 ARG A O 1
ATOM 749 N N . ARG A 1 89 ? 3.358 2.545 -2.715 1.00 90.81 89 ARG A N 1
ATOM 750 C CA . ARG A 1 89 ? 3.741 1.179 -2.359 1.00 90.81 89 ARG A CA 1
ATOM 751 C C . ARG A 1 89 ? 5.203 0.880 -2.672 1.00 90.81 89 ARG A C 1
ATOM 753 O O . ARG A 1 89 ? 5.898 0.362 -1.806 1.00 90.81 89 ARG A O 1
ATOM 760 N N . VAL A 1 90 ? 5.702 1.283 -3.842 1.00 92.19 90 VAL A N 1
ATOM 761 C CA . VAL A 1 90 ? 7.087 0.995 -4.262 1.00 92.19 90 VAL A CA 1
ATOM 762 C C . VAL A 1 90 ? 8.144 1.698 -3.405 1.00 92.19 90 VAL A C 1
ATOM 764 O O . VAL A 1 90 ? 9.297 1.281 -3.403 1.00 92.19 90 VAL A O 1
ATOM 767 N N . ARG A 1 91 ? 7.764 2.701 -2.600 1.00 88.50 91 ARG A N 1
ATOM 768 C CA . ARG A 1 91 ? 8.631 3.282 -1.555 1.00 88.50 91 ARG A CA 1
ATOM 769 C C . ARG A 1 91 ? 9.129 2.258 -0.532 1.00 88.50 91 ARG A C 1
ATOM 771 O O . ARG A 1 91 ? 10.148 2.487 0.111 1.00 88.50 91 ARG A O 1
ATOM 778 N N . PHE A 1 92 ? 8.459 1.118 -0.393 1.00 87.62 92 PHE A N 1
ATOM 779 C CA . PHE A 1 92 ? 8.995 -0.020 0.349 1.00 87.62 92 PHE A CA 1
ATOM 780 C C . PHE A 1 92 ? 10.387 -0.431 -0.142 1.00 87.62 92 PHE A C 1
ATOM 782 O O . PHE A 1 92 ? 11.286 -0.667 0.662 1.00 87.62 92 PHE A O 1
ATOM 789 N N . PHE A 1 93 ? 10.599 -0.437 -1.458 1.00 88.19 93 PHE A N 1
ATOM 790 C CA . PHE A 1 93 ? 11.854 -0.876 -2.059 1.00 88.19 93 PHE A CA 1
ATOM 791 C C . PHE A 1 93 ? 13.011 0.113 -1.880 1.00 88.19 93 PHE A C 1
ATOM 793 O O . PHE A 1 93 ? 14.159 -0.227 -2.165 1.00 88.19 93 PHE A O 1
ATOM 800 N N . THR A 1 94 ? 12.728 1.326 -1.400 1.00 85.69 94 THR A N 1
ATOM 801 C CA . THR A 1 94 ? 13.754 2.303 -1.012 1.00 85.69 94 THR A CA 1
ATOM 802 C C . THR A 1 94 ? 14.128 2.199 0.469 1.00 85.69 94 THR A C 1
ATOM 804 O O . THR A 1 94 ? 14.983 2.947 0.925 1.00 85.69 94 THR A O 1
ATOM 807 N N . ASN A 1 95 ? 13.472 1.325 1.239 1.00 80.56 95 ASN A N 1
ATOM 808 C CA . ASN A 1 95 ? 13.637 1.237 2.689 1.00 80.56 95 ASN A CA 1
ATOM 809 C C . ASN A 1 95 ? 14.616 0.129 3.109 1.00 80.56 95 ASN A C 1
ATOM 811 O O . ASN A 1 95 ? 14.753 -0.872 2.408 1.00 80.56 95 ASN A O 1
ATOM 815 N N . PHE A 1 96 ? 15.235 0.283 4.284 1.00 76.38 96 PHE A N 1
ATOM 816 C CA . PHE A 1 96 ? 16.219 -0.634 4.868 1.00 76.38 96 PHE A CA 1
ATOM 817 C C . PHE A 1 96 ? 15.727 -2.072 4.970 1.00 76.38 96 PHE A C 1
ATOM 819 O O . PHE A 1 96 ? 16.480 -2.986 4.646 1.00 76.38 96 PHE A O 1
ATOM 826 N N . TYR A 1 97 ? 14.455 -2.271 5.334 1.00 78.19 97 TYR A N 1
ATOM 827 C CA . TYR A 1 97 ? 13.862 -3.608 5.415 1.00 78.19 97 TYR A CA 1
ATOM 828 C C . TYR A 1 9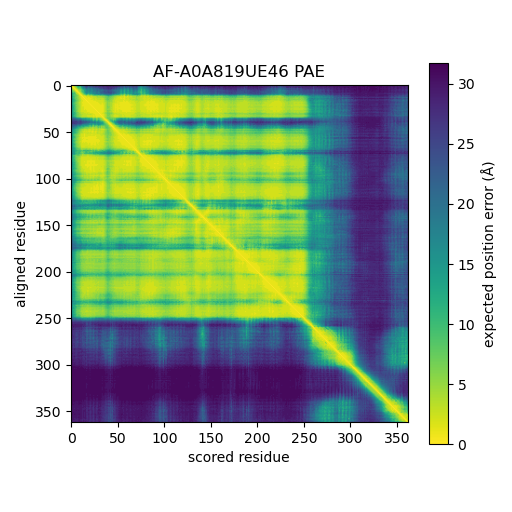7 ? 14.046 -4.393 4.113 1.00 78.19 97 TYR A C 1
ATOM 830 O O . TYR A 1 97 ? 14.429 -5.556 4.133 1.00 78.19 97 TYR A O 1
ATOM 838 N N . TYR A 1 98 ? 13.811 -3.750 2.969 1.00 83.69 98 TYR A N 1
ATOM 839 C CA . TYR A 1 98 ? 14.022 -4.375 1.672 1.00 83.69 98 TYR A CA 1
ATOM 840 C C . TYR A 1 98 ? 15.478 -4.282 1.218 1.00 83.69 98 TYR A C 1
ATOM 842 O O . TYR A 1 98 ? 16.002 -5.236 0.639 1.00 83.69 98 TYR A O 1
ATOM 850 N N . THR A 1 99 ? 16.145 -3.144 1.443 1.00 80.31 99 THR A N 1
ATOM 851 C CA . THR A 1 99 ? 17.487 -2.938 0.896 1.00 80.31 99 THR A CA 1
ATOM 852 C C . THR A 1 99 ? 18.538 -3.841 1.537 1.00 80.31 99 THR A C 1
ATOM 854 O O . THR A 1 99 ? 19.523 -4.182 0.882 1.00 80.31 99 THR A O 1
ATOM 857 N N . LEU A 1 100 ? 18.288 -4.276 2.768 1.00 75.94 100 LEU A N 1
ATOM 858 C CA . LEU A 1 100 ? 19.149 -5.156 3.553 1.00 75.94 100 LEU A CA 1
ATOM 859 C C . LEU A 1 100 ? 18.522 -6.550 3.748 1.00 75.94 100 LEU A C 1
ATOM 861 O O . LEU A 1 100 ? 18.983 -7.331 4.577 1.00 75.94 100 LEU A O 1
ATOM 865 N N . ASN A 1 101 ? 17.467 -6.887 2.992 1.00 78.38 101 ASN A N 1
ATOM 866 C CA . ASN A 1 101 ? 16.875 -8.221 3.030 1.00 78.38 101 ASN A CA 1
ATOM 867 C C . ASN A 1 101 ? 17.810 -9.252 2.384 1.00 78.38 101 ASN A C 1
ATOM 869 O O . ASN A 1 101 ? 17.950 -9.301 1.162 1.00 78.38 101 ASN A O 1
ATOM 873 N N . GLU A 1 102 ? 18.377 -10.121 3.214 1.00 75.69 102 GLU A N 1
ATOM 874 C CA . GLU A 1 102 ? 19.180 -11.275 2.789 1.00 75.69 102 GLU A CA 1
ATOM 875 C C . GLU A 1 102 ? 18.443 -12.611 2.974 1.00 75.69 102 GLU A C 1
ATOM 877 O O . GLU A 1 102 ? 18.879 -13.640 2.461 1.00 75.69 102 GLU A O 1
ATOM 882 N N . LEU A 1 103 ? 17.332 -12.606 3.717 1.00 77.75 103 LEU A N 1
ATOM 883 C CA . LEU A 1 103 ? 16.686 -13.822 4.215 1.00 77.75 103 LEU A CA 1
ATOM 884 C C . LEU A 1 103 ? 15.503 -14.257 3.350 1.00 77.75 103 LEU A C 1
ATOM 886 O O . LEU A 1 103 ? 15.323 -15.446 3.094 1.00 77.75 103 LEU A O 1
ATOM 890 N N . ILE A 1 104 ? 14.691 -13.303 2.896 1.00 81.69 104 ILE A N 1
ATOM 891 C CA . ILE A 1 104 ? 13.447 -13.609 2.195 1.00 81.69 104 ILE A CA 1
ATOM 892 C C . ILE A 1 104 ? 13.714 -13.652 0.692 1.00 81.69 104 ILE A C 1
ATOM 894 O O . ILE A 1 104 ? 13.826 -12.617 0.028 1.00 81.69 104 ILE A O 1
ATOM 898 N N . LEU A 1 105 ? 13.801 -14.865 0.149 1.00 84.12 105 LEU A N 1
ATOM 899 C CA . LEU A 1 105 ? 13.884 -15.084 -1.292 1.00 84.12 105 LEU A CA 1
ATOM 900 C C . LEU A 1 105 ? 12.606 -14.581 -1.975 1.00 84.12 105 LEU A C 1
ATOM 902 O O . LEU A 1 105 ? 11.500 -14.783 -1.483 1.00 84.12 105 LEU A O 1
ATOM 906 N N . ASN A 1 106 ? 12.758 -13.956 -3.139 1.00 90.31 106 ASN A N 1
ATOM 907 C CA . ASN A 1 106 ? 11.659 -13.434 -3.955 1.00 90.31 106 ASN A CA 1
ATOM 908 C C . ASN A 1 106 ? 10.782 -12.344 -3.299 1.00 90.31 106 ASN A C 1
ATOM 910 O O . ASN A 1 106 ? 9.678 -12.070 -3.781 1.00 90.31 106 ASN A O 1
ATOM 914 N N . LEU A 1 107 ? 11.251 -11.709 -2.214 1.00 89.44 107 LEU A N 1
ATOM 915 C CA . LEU A 1 107 ? 10.523 -10.631 -1.530 1.00 89.44 107 LEU A CA 1
ATOM 916 C C . LEU A 1 107 ? 10.088 -9.530 -2.507 1.00 89.44 107 LEU A C 1
ATOM 918 O O . LEU A 1 107 ? 8.959 -9.049 -2.431 1.00 89.44 107 LEU A O 1
ATOM 922 N N . GLY A 1 108 ? 10.975 -9.155 -3.433 1.00 92.50 108 GLY A N 1
ATOM 923 C CA . GLY A 1 108 ? 10.740 -8.106 -4.418 1.00 92.50 108 GLY A CA 1
ATOM 924 C C . GLY A 1 108 ? 9.555 -8.412 -5.327 1.00 92.50 108 GLY A C 1
ATOM 925 O O . GLY A 1 108 ? 8.603 -7.636 -5.394 1.00 92.50 108 GLY A O 1
ATOM 926 N N . SER A 1 109 ? 9.579 -9.566 -5.988 1.00 94.88 109 SER A N 1
ATOM 927 C CA . SER A 1 109 ? 8.545 -9.989 -6.929 1.00 94.88 109 SER A CA 1
ATOM 928 C C . SER A 1 109 ? 7.220 -10.285 -6.244 1.00 94.88 109 SER A C 1
ATOM 930 O O . SER A 1 109 ? 6.170 -9.908 -6.772 1.00 94.88 109 SER A O 1
ATOM 932 N N . ILE A 1 110 ? 7.239 -10.925 -5.070 1.00 94.12 110 ILE A N 1
ATOM 933 C CA . ILE A 1 110 ? 6.016 -11.218 -4.315 1.00 94.12 110 ILE A CA 1
ATOM 934 C C . ILE A 1 110 ? 5.349 -9.908 -3.879 1.00 94.12 110 ILE A C 1
ATOM 936 O O . ILE A 1 110 ? 4.163 -9.702 -4.156 1.00 94.12 110 ILE A O 1
ATOM 940 N N . ALA A 1 111 ? 6.110 -8.997 -3.260 1.00 93.44 111 ALA A N 1
ATOM 941 C CA . ALA A 1 111 ? 5.593 -7.707 -2.822 1.00 93.44 111 ALA A CA 1
ATOM 942 C C . ALA A 1 111 ? 5.091 -6.883 -4.016 1.00 93.44 111 ALA A C 1
ATOM 944 O O . ALA A 1 111 ? 3.952 -6.422 -4.000 1.00 93.44 111 ALA A O 1
ATOM 945 N N . MET A 1 112 ? 5.878 -6.767 -5.092 1.00 95.81 112 MET A N 1
ATOM 946 C CA . MET A 1 112 ? 5.496 -5.989 -6.275 1.00 95.81 112 MET A CA 1
ATOM 947 C C . MET A 1 112 ? 4.218 -6.520 -6.932 1.00 95.81 112 MET A C 1
ATOM 949 O O . MET A 1 112 ? 3.348 -5.737 -7.314 1.00 95.81 112 MET A O 1
ATOM 953 N N . THR A 1 113 ? 4.064 -7.845 -7.016 1.00 95.31 113 THR A N 1
ATOM 954 C CA . THR A 1 113 ? 2.840 -8.470 -7.537 1.00 95.31 113 THR A CA 1
ATOM 955 C C . THR A 1 113 ? 1.619 -8.026 -6.740 1.00 95.31 113 THR A C 1
ATOM 957 O O . THR A 1 113 ? 0.622 -7.605 -7.330 1.00 95.31 113 THR A O 1
ATOM 960 N N . GLN A 1 114 ? 1.698 -8.074 -5.409 1.00 94.62 114 GLN A N 1
ATOM 961 C CA . GLN A 1 114 ? 0.600 -7.656 -4.543 1.00 94.62 114 GLN A CA 1
ATOM 962 C C . GLN A 1 114 ? 0.328 -6.151 -4.647 1.00 94.62 114 GLN A C 1
ATOM 964 O O . GLN A 1 114 ? -0.824 -5.753 -4.794 1.00 94.62 114 GLN A O 1
ATOM 969 N N . MET A 1 115 ? 1.368 -5.314 -4.677 1.00 94.81 115 MET A N 1
ATOM 970 C CA . MET A 1 115 ? 1.233 -3.860 -4.839 1.00 94.81 115 MET A CA 1
ATOM 971 C C . MET A 1 115 ? 0.533 -3.479 -6.149 1.00 94.81 115 MET A C 1
ATOM 973 O O . MET A 1 115 ? -0.275 -2.551 -6.171 1.00 94.81 115 MET A O 1
ATOM 977 N N . ILE A 1 116 ? 0.797 -4.211 -7.236 1.00 95.38 116 ILE A N 1
ATOM 978 C CA . ILE A 1 116 ? 0.104 -4.037 -8.519 1.00 95.38 116 ILE A CA 1
ATOM 979 C C . ILE A 1 116 ? -1.383 -4.406 -8.393 1.00 95.38 116 ILE A C 1
ATOM 981 O O . ILE A 1 116 ? -2.241 -3.676 -8.899 1.00 95.38 116 ILE A O 1
ATOM 985 N N . GLN A 1 117 ? -1.713 -5.506 -7.702 1.00 92.06 117 GLN A N 1
ATOM 986 C CA . GLN A 1 117 ? -3.112 -5.883 -7.456 1.00 92.06 117 GLN A CA 1
ATOM 987 C C . GLN A 1 117 ? -3.833 -4.862 -6.569 1.00 92.06 117 GLN A C 1
ATOM 989 O O . GLN A 1 117 ? -4.986 -4.521 -6.839 1.00 92.06 117 GLN A O 1
ATOM 994 N N . GLU A 1 118 ? -3.159 -4.318 -5.557 1.00 91.81 118 GLU A N 1
ATOM 995 C CA . GLU A 1 118 ? -3.698 -3.239 -4.733 1.00 91.81 118 GLU A CA 1
ATOM 996 C C . GLU A 1 118 ? -3.951 -1.979 -5.554 1.00 91.81 118 GLU A C 1
ATOM 998 O O . GLU A 1 118 ? -5.053 -1.442 -5.503 1.00 91.81 118 GLU A O 1
ATOM 1003 N N . ALA A 1 119 ? -2.979 -1.521 -6.350 1.00 92.56 119 ALA A N 1
ATOM 1004 C CA . ALA A 1 119 ? -3.125 -0.327 -7.182 1.00 92.56 119 ALA A CA 1
ATOM 1005 C C . ALA A 1 119 ? -4.300 -0.460 -8.163 1.00 92.56 119 ALA A C 1
ATOM 1007 O O . ALA A 1 119 ? -5.097 0.469 -8.322 1.00 92.56 119 ALA A O 1
ATOM 1008 N N . LYS A 1 120 ? -4.470 -1.647 -8.757 1.00 89.88 120 LYS A N 1
ATOM 1009 C CA . LYS A 1 120 ? -5.634 -1.992 -9.583 1.00 89.88 120 LYS A CA 1
ATOM 1010 C C . LYS A 1 120 ? -6.945 -1.891 -8.795 1.00 89.88 120 LYS A C 1
ATOM 1012 O O . LYS A 1 120 ? -7.907 -1.301 -9.281 1.00 89.88 120 LYS A O 1
ATOM 1017 N N . SER A 1 121 ? -6.980 -2.436 -7.582 1.00 86.75 121 SER A N 1
ATOM 1018 C CA . SER A 1 121 ? -8.183 -2.496 -6.734 1.00 86.75 121 SER A CA 1
ATOM 1019 C C . SER A 1 121 ? -8.551 -1.149 -6.103 1.00 86.75 121 SER A C 1
ATOM 1021 O O . SER A 1 121 ? -9.724 -0.850 -5.891 1.00 86.75 121 SER A O 1
ATOM 1023 N N . LEU A 1 122 ? -7.556 -0.306 -5.822 1.00 86.81 122 LEU A N 1
ATOM 1024 C CA . LEU A 1 122 ? -7.710 1.050 -5.285 1.00 86.81 122 LEU A CA 1
ATOM 1025 C C . LEU A 1 122 ? -8.189 2.046 -6.352 1.00 86.81 122 LEU A C 1
ATOM 1027 O O . LEU A 1 122 ? -8.897 3.016 -6.047 1.00 86.81 122 LEU A O 1
ATOM 1031 N N . SER A 1 123 ? -7.826 1.789 -7.610 1.00 84.69 123 SER A N 1
ATOM 1032 C CA . SER A 1 123 ? -8.240 2.604 -8.753 1.00 84.69 123 SER A CA 1
ATOM 1033 C C . SER A 1 123 ? -9.720 2.415 -9.100 1.00 84.69 123 SER A C 1
ATOM 1035 O O . SER A 1 123 ? -10.355 3.365 -9.552 1.00 84.69 123 SER A O 1
ATOM 1037 N N . GLU A 1 124 ? -10.300 1.246 -8.809 1.00 75.50 124 GLU A N 1
ATOM 1038 C CA . GLU A 1 124 ? -11.711 0.935 -9.070 1.00 75.50 124 GLU A CA 1
ATOM 1039 C C . GLU A 1 124 ? -12.368 0.261 -7.864 1.00 75.50 124 GLU A C 1
ATOM 1041 O O . GLU A 1 124 ? -12.274 -0.950 -7.666 1.00 75.50 124 GLU A O 1
ATOM 1046 N N . ILE A 1 125 ? -13.050 1.064 -7.049 1.00 71.25 125 ILE A N 1
ATOM 1047 C CA . ILE A 1 125 ? -13.628 0.599 -5.791 1.00 71.25 125 ILE A CA 1
ATOM 1048 C C . ILE A 1 125 ? -15.134 0.417 -5.957 1.00 71.25 125 ILE A C 1
ATOM 1050 O O . ILE A 1 125 ? -15.860 1.387 -6.165 1.00 71.25 125 ILE A O 1
ATOM 1054 N N . SER A 1 126 ? -15.599 -0.817 -5.776 1.00 71.44 126 SER A N 1
ATOM 1055 C CA . SER A 1 126 ? -17.008 -1.130 -5.549 1.00 71.44 126 SER A CA 1
ATOM 1056 C C . SER A 1 126 ? -17.123 -2.066 -4.352 1.00 71.44 126 SER A C 1
ATOM 1058 O O . SER A 1 126 ? -16.840 -3.253 -4.451 1.00 71.44 126 SER A O 1
ATOM 1060 N N . PHE A 1 127 ? -17.573 -1.534 -3.214 1.00 70.12 127 PHE A N 1
ATOM 1061 C CA . PHE A 1 127 ? -17.890 -2.345 -2.029 1.00 70.12 127 PHE A CA 1
ATOM 1062 C C . PHE A 1 127 ? -19.249 -3.055 -2.130 1.00 70.12 127 PHE A C 1
ATOM 1064 O O . PHE A 1 127 ? -19.706 -3.627 -1.144 1.00 70.12 127 PHE A O 1
ATOM 1071 N N . HIS A 1 128 ? -19.925 -2.954 -3.277 1.00 68.12 128 HIS A N 1
ATOM 1072 C CA . HIS A 1 128 ? -21.140 -3.716 -3.564 1.00 68.12 128 HIS A CA 1
ATOM 1073 C C . HIS A 1 128 ? -20.831 -5.114 -4.104 1.00 68.12 128 HIS A C 1
ATOM 1075 O O . HIS A 1 128 ? -21.719 -5.959 -4.105 1.00 68.12 128 HIS A O 1
ATOM 1081 N N . ASP A 1 129 ? -19.605 -5.338 -4.582 1.00 68.88 129 ASP A N 1
ATOM 1082 C CA . ASP A 1 129 ? -19.158 -6.634 -5.080 1.00 68.88 129 ASP A CA 1
ATOM 1083 C C . ASP A 1 129 ? -18.517 -7.429 -3.937 1.00 68.88 129 ASP A C 1
ATOM 1085 O O . ASP A 1 129 ? -17.554 -6.976 -3.310 1.00 68.88 129 ASP A O 1
ATOM 1089 N N . ASP A 1 130 ? -19.045 -8.622 -3.671 1.00 66.56 130 ASP A N 1
ATOM 1090 C CA . ASP A 1 130 ? -18.478 -9.542 -2.684 1.00 66.56 130 ASP A CA 1
ATOM 1091 C C . ASP A 1 130 ? -17.091 -10.054 -3.110 1.00 66.56 130 ASP A C 1
ATOM 1093 O O . ASP A 1 130 ? -16.307 -10.470 -2.261 1.00 66.56 130 ASP A O 1
ATOM 1097 N N . ASN A 1 131 ? -16.736 -9.942 -4.398 1.00 67.19 131 ASN A N 1
ATOM 1098 C CA . ASN A 1 131 ? -15.419 -10.308 -4.928 1.00 67.19 131 ASN A CA 1
ATOM 1099 C C . ASN A 1 131 ? -14.347 -9.226 -4.728 1.00 67.19 131 ASN A C 1
ATOM 1101 O O . ASN A 1 131 ? -13.282 -9.281 -5.351 1.00 67.19 131 ASN A O 1
ATOM 1105 N N . TYR A 1 132 ? -14.612 -8.210 -3.903 1.00 67.94 132 TYR A N 1
ATOM 1106 C CA . TYR A 1 132 ? -13.633 -7.167 -3.635 1.00 67.94 132 TYR A CA 1
ATOM 1107 C C . TYR A 1 132 ? -12.399 -7.743 -2.920 1.00 67.94 132 TYR A C 1
ATOM 1109 O O . TYR A 1 132 ? -12.551 -8.319 -1.842 1.00 67.94 132 TYR A O 1
ATOM 1117 N N . PRO A 1 133 ? -11.173 -7.577 -3.453 1.00 70.69 133 PRO A N 1
ATOM 1118 C CA . PRO A 1 133 ? -9.982 -8.132 -2.825 1.00 70.69 133 PRO A CA 1
ATOM 1119 C C . PRO A 1 133 ? -9.689 -7.425 -1.495 1.00 70.69 133 PRO A C 1
ATOM 1121 O O . PRO A 1 133 ? -9.481 -6.209 -1.429 1.00 70.69 133 PRO A O 1
ATOM 1124 N N . ARG A 1 134 ? -9.669 -8.217 -0.420 1.00 84.56 134 ARG A N 1
ATOM 1125 C CA . ARG A 1 134 ? -9.452 -7.793 0.971 1.00 84.56 134 ARG A CA 1
ATOM 1126 C C . ARG A 1 134 ? -8.062 -8.204 1.451 1.00 84.56 134 ARG A C 1
ATOM 1128 O O . ARG A 1 134 ? -7.906 -8.906 2.444 1.00 84.56 134 ARG A O 1
ATOM 1135 N N . LEU A 1 135 ? -7.059 -7.787 0.683 1.00 89.88 135 LEU A N 1
ATOM 1136 C CA . LEU A 1 135 ? -5.656 -8.085 0.933 1.00 89.88 135 LEU A CA 1
ATOM 1137 C C . LEU A 1 135 ? -4.807 -6.854 0.626 1.00 89.88 135 LEU A C 1
ATOM 1139 O O . LEU A 1 135 ? -4.696 -6.460 -0.536 1.00 89.88 135 LEU A O 1
ATOM 1143 N N . TYR A 1 136 ? -4.214 -6.255 1.656 1.00 90.31 136 TYR A N 1
ATOM 1144 C CA . TYR A 1 136 ? -3.375 -5.066 1.513 1.00 90.31 136 TYR A CA 1
ATOM 1145 C C . TYR A 1 136 ? -2.096 -5.203 2.324 1.00 90.31 136 TYR A C 1
ATOM 1147 O O . TYR A 1 136 ? -2.122 -5.616 3.481 1.00 90.31 136 TYR A O 1
ATOM 1155 N N . LEU A 1 137 ? -0.981 -4.801 1.732 1.00 89.56 137 LEU A N 1
ATOM 1156 C CA . LEU A 1 137 ? 0.259 -4.565 2.440 1.00 89.56 137 LEU A CA 1
ATOM 1157 C C . LEU A 1 137 ? 0.120 -3.284 3.267 1.00 89.56 137 LEU A C 1
ATOM 1159 O O . LEU A 1 137 ? -0.298 -2.232 2.771 1.00 89.56 137 LEU A O 1
ATOM 1163 N N . VAL A 1 138 ? 0.477 -3.377 4.542 1.00 87.81 138 VAL A N 1
ATOM 1164 C CA . VAL A 1 138 ? 0.464 -2.262 5.490 1.00 87.81 138 VAL A CA 1
ATOM 1165 C C . VAL A 1 138 ? 1.847 -2.144 6.097 1.00 87.81 138 VAL A C 1
ATOM 1167 O O . VAL A 1 138 ? 2.491 -3.148 6.374 1.00 87.81 138 VAL A O 1
ATOM 1170 N N . TYR A 1 139 ? 2.302 -0.919 6.307 1.00 82.62 139 TYR A N 1
ATOM 1171 C CA . TYR A 1 139 ? 3.568 -0.661 6.977 1.00 82.62 139 TYR A CA 1
ATOM 1172 C C . TYR A 1 139 ? 3.281 -0.283 8.415 1.00 82.62 139 TYR A C 1
ATOM 1174 O O . TYR A 1 139 ? 2.410 0.555 8.656 1.00 82.62 139 TYR A O 1
ATOM 1182 N N . ASP A 1 140 ? 3.997 -0.891 9.351 1.00 78.44 140 ASP A N 1
ATOM 1183 C CA . ASP A 1 140 ? 3.998 -0.406 10.724 1.00 78.44 140 ASP A CA 1
ATOM 1184 C C . ASP A 1 140 ? 4.822 0.900 10.837 1.00 78.44 140 ASP A C 1
ATOM 1186 O O . ASP A 1 140 ? 5.392 1.378 9.848 1.00 78.44 140 ASP A O 1
ATOM 1190 N N . PRO A 1 141 ? 4.870 1.532 12.023 1.00 71.38 141 PRO A N 1
ATOM 1191 C CA . PRO A 1 141 ? 5.637 2.749 12.248 1.00 71.38 141 PRO A CA 1
ATOM 1192 C C . PRO A 1 141 ? 7.134 2.587 11.953 1.00 71.38 141 PRO A C 1
ATOM 1194 O O . PRO A 1 141 ? 7.775 3.581 11.603 1.00 71.38 141 PRO A O 1
ATOM 1197 N N . ASP A 1 142 ? 7.657 1.365 12.056 1.00 64.31 142 ASP A N 1
ATOM 1198 C CA . ASP A 1 142 ? 9.053 0.990 11.810 1.00 64.31 142 ASP A CA 1
ATOM 1199 C C . ASP A 1 142 ? 9.289 0.568 10.347 1.00 64.31 142 ASP A C 1
ATOM 1201 O O . ASP A 1 142 ? 10.386 0.159 9.970 1.00 64.31 142 ASP A O 1
ATOM 1205 N N . PHE A 1 143 ? 8.269 0.729 9.496 1.00 69.12 143 PHE A N 1
ATOM 1206 C CA . PHE A 1 143 ? 8.239 0.356 8.085 1.00 69.12 143 PHE A CA 1
ATOM 1207 C C . PHE A 1 143 ? 8.436 -1.136 7.796 1.00 69.12 143 PHE A C 1
ATOM 1209 O O . PHE A 1 143 ? 8.732 -1.512 6.656 1.00 69.12 143 PHE A O 1
ATOM 1216 N N . SER A 1 144 ? 8.208 -1.995 8.785 1.00 75.19 144 SER A N 1
ATOM 1217 C CA . SER A 1 144 ? 8.110 -3.429 8.548 1.00 75.19 144 SER A CA 1
ATOM 1218 C C . SER A 1 144 ? 6.869 -3.723 7.716 1.00 75.19 144 SER A C 1
ATOM 1220 O O . SER A 1 144 ? 5.828 -3.070 7.849 1.00 75.19 144 SER A O 1
ATOM 1222 N N . LEU A 1 145 ? 6.985 -4.711 6.833 1.00 82.25 145 LEU A N 1
ATOM 1223 C CA . LEU A 1 145 ? 5.884 -5.132 5.983 1.00 82.25 145 LEU A CA 1
ATOM 1224 C C . LEU A 1 145 ? 4.923 -6.024 6.775 1.00 82.25 145 LEU A C 1
ATOM 1226 O O . LEU A 1 145 ? 5.302 -7.086 7.265 1.00 82.25 145 LEU A O 1
ATOM 1230 N N . HIS A 1 146 ? 3.664 -5.612 6.844 1.00 86.75 146 HIS A N 1
ATOM 1231 C CA . HIS A 1 146 ? 2.560 -6.360 7.437 1.00 86.75 146 HIS A CA 1
ATOM 1232 C C . HIS A 1 146 ? 1.457 -6.592 6.414 1.00 86.75 146 HIS A C 1
ATOM 1234 O O . HIS A 1 146 ? 1.419 -5.976 5.346 1.00 86.75 146 HIS A O 1
ATOM 1240 N N . LEU A 1 147 ? 0.535 -7.483 6.763 1.00 89.44 147 LEU A N 1
ATOM 1241 C CA . LEU A 1 147 ? -0.576 -7.868 5.912 1.00 89.44 147 LEU A CA 1
ATOM 1242 C C . LEU A 1 147 ? -1.898 -7.561 6.606 1.00 89.44 147 LEU A C 1
ATOM 1244 O O . LEU A 1 147 ? -2.160 -8.071 7.690 1.00 89.44 147 LEU A O 1
ATOM 1248 N N . LEU A 1 148 ? -2.733 -6.759 5.957 1.00 90.69 148 LEU A N 1
ATOM 1249 C CA . LEU A 1 148 ? -4.144 -6.626 6.277 1.00 90.69 148 LEU A CA 1
ATOM 1250 C C . LEU A 1 148 ? -4.912 -7.646 5.439 1.00 90.69 148 LEU A C 1
ATOM 1252 O O . LEU A 1 148 ? -4.978 -7.519 4.213 1.00 90.69 148 LEU A O 1
ATOM 1256 N N . HIS A 1 149 ? -5.488 -8.641 6.106 1.00 90.50 149 HIS A N 1
ATOM 1257 C CA . HIS A 1 149 ? -6.312 -9.667 5.479 1.00 90.50 149 HIS A CA 1
ATOM 1258 C C . HIS A 1 149 ? -7.514 -10.012 6.356 1.00 90.50 149 HIS A C 1
ATOM 1260 O O . HIS A 1 149 ? -7.549 -9.740 7.555 1.00 90.50 149 HIS A O 1
ATOM 1266 N N . ASN A 1 150 ? -8.524 -10.614 5.741 1.00 86.62 150 ASN A N 1
ATOM 1267 C CA . ASN A 1 150 ? -9.722 -11.093 6.424 1.00 86.62 150 ASN A CA 1
ATOM 1268 C C . ASN A 1 150 ? -9.782 -12.615 6.557 1.00 86.62 150 ASN A C 1
ATOM 1270 O O . ASN A 1 150 ? -10.331 -13.125 7.529 1.00 86.62 150 ASN A O 1
ATOM 1274 N N . ASN A 1 151 ? -9.209 -13.330 5.592 1.00 87.00 151 ASN A N 1
ATOM 1275 C CA . ASN A 1 151 ? -9.198 -14.778 5.554 1.00 87.00 151 ASN A CA 1
ATOM 1276 C C . ASN A 1 151 ? -7.813 -15.263 5.124 1.00 87.00 151 ASN A C 1
ATOM 1278 O O . ASN A 1 151 ? -7.424 -15.095 3.970 1.00 87.00 151 ASN A O 1
ATOM 1282 N N . TRP A 1 152 ? -7.063 -15.862 6.055 1.00 89.38 152 TRP A N 1
ATOM 1283 C CA . TRP A 1 152 ? -5.736 -16.401 5.753 1.00 89.38 152 TRP A CA 1
ATOM 1284 C C . TRP A 1 152 ? -5.792 -17.475 4.662 1.00 89.38 152 TRP A C 1
ATOM 1286 O O . TRP A 1 152 ? -4.877 -17.571 3.850 1.00 89.38 152 TRP A O 1
ATOM 1296 N N . ASP A 1 153 ? -6.874 -18.248 4.566 1.00 89.12 153 ASP A N 1
ATOM 1297 C CA . ASP A 1 153 ? -6.988 -19.317 3.572 1.00 89.12 153 ASP A CA 1
ATOM 1298 C C . ASP A 1 153 ? -7.043 -18.779 2.134 1.00 89.12 153 ASP A C 1
ATOM 1300 O O . ASP A 1 153 ? -6.517 -19.422 1.226 1.00 89.12 153 ASP A O 1
ATOM 1304 N N . GLU A 1 154 ? -7.560 -17.562 1.946 1.00 87.94 154 GLU A N 1
ATOM 1305 C CA . GLU A 1 154 ? -7.642 -16.868 0.654 1.00 87.94 154 GLU A CA 1
ATOM 1306 C C . GLU A 1 154 ? -6.358 -16.110 0.281 1.00 87.94 154 GLU A C 1
ATOM 1308 O O . GLU A 1 154 ? -6.210 -15.660 -0.858 1.00 87.94 154 GLU A O 1
ATOM 1313 N N . VAL A 1 155 ? -5.402 -15.981 1.208 1.00 90.44 155 VAL A N 1
ATOM 1314 C CA . VAL A 1 155 ? -4.128 -15.307 0.931 1.00 90.44 155 VAL A CA 1
ATOM 1315 C C . VAL A 1 155 ? -3.314 -16.131 -0.085 1.00 90.44 155 VAL A C 1
ATOM 1317 O O . VAL A 1 155 ? -3.110 -17.334 0.123 1.00 90.44 155 VAL A O 1
ATOM 1320 N N . PRO A 1 156 ? -2.807 -15.517 -1.175 1.00 91.06 156 PRO A N 1
ATOM 1321 C CA . PRO A 1 156 ? -1.983 -16.209 -2.161 1.00 91.06 156 PRO A CA 1
ATOM 1322 C C . PRO A 1 156 ? -0.747 -16.857 -1.533 1.00 91.06 156 PRO A C 1
ATOM 1324 O O . PRO A 1 156 ? -0.084 -16.251 -0.694 1.00 91.06 156 PRO A O 1
ATOM 1327 N N . ILE A 1 157 ? -0.381 -18.053 -2.003 1.00 89.19 157 ILE A N 1
ATOM 1328 C CA . ILE A 1 157 ? 0.757 -18.830 -1.474 1.00 89.19 157 ILE A CA 1
ATOM 1329 C C . ILE A 1 157 ? 2.048 -18.005 -1.463 1.00 89.19 157 ILE A C 1
ATOM 1331 O O . ILE A 1 157 ? 2.747 -17.993 -0.460 1.00 89.19 157 ILE A O 1
ATOM 1335 N N . GLY A 1 158 ? 2.334 -17.250 -2.530 1.00 88.31 158 GLY A N 1
ATOM 1336 C CA . GLY A 1 158 ? 3.514 -16.378 -2.565 1.00 88.31 158 GLY A CA 1
ATOM 1337 C C . GLY A 1 158 ? 3.553 -15.401 -1.386 1.00 88.31 158 GLY A C 1
ATOM 1338 O O . GLY A 1 158 ? 4.580 -15.259 -0.739 1.00 88.31 158 GLY A O 1
ATOM 1339 N N . ILE A 1 159 ? 2.416 -14.802 -1.030 1.00 90.00 159 ILE A N 1
ATOM 1340 C CA . ILE A 1 159 ? 2.318 -13.913 0.132 1.00 90.00 159 ILE A CA 1
ATOM 1341 C C . ILE A 1 159 ? 2.505 -14.711 1.423 1.00 90.00 159 ILE A C 1
ATOM 1343 O O . ILE A 1 159 ? 3.308 -14.302 2.249 1.00 90.00 159 ILE A O 1
ATOM 1347 N N . LYS A 1 160 ? 1.869 -15.881 1.570 1.00 90.19 160 LYS A N 1
ATOM 1348 C CA . LYS A 1 160 ? 2.035 -16.746 2.755 1.00 90.19 160 LYS A CA 1
ATOM 1349 C C . LYS A 1 160 ? 3.494 -17.101 3.042 1.00 90.19 160 LYS A C 1
ATOM 1351 O O . LYS A 1 160 ? 3.903 -17.057 4.201 1.00 90.19 160 LYS A O 1
ATOM 1356 N N . THR A 1 161 ? 4.295 -17.343 2.002 1.00 86.94 161 THR A N 1
ATOM 1357 C CA . THR A 1 161 ? 5.723 -17.663 2.173 1.00 86.94 161 THR A CA 1
ATOM 1358 C C . THR A 1 161 ? 6.533 -16.532 2.811 1.00 86.94 161 THR A C 1
ATOM 1360 O O . THR A 1 161 ? 7.519 -16.814 3.484 1.00 86.94 161 THR A O 1
ATOM 1363 N N . LEU A 1 162 ? 6.103 -15.267 2.687 1.00 85.00 162 LEU A N 1
ATOM 1364 C CA . LEU A 1 162 ? 6.752 -14.141 3.375 1.00 85.00 162 LEU A CA 1
ATOM 1365 C C . LEU A 1 162 ? 6.561 -14.191 4.903 1.00 85.00 162 LEU A C 1
ATOM 1367 O O . LEU A 1 162 ? 7.321 -13.560 5.633 1.00 85.00 162 LEU A O 1
ATOM 1371 N N . TRP A 1 163 ? 5.562 -14.937 5.386 1.00 84.50 163 TRP A N 1
ATOM 1372 C CA . TRP A 1 163 ? 5.257 -15.124 6.808 1.00 84.50 163 TRP A CA 1
ATOM 1373 C C . TRP A 1 163 ? 5.402 -16.586 7.251 1.00 84.50 163 TRP A C 1
ATOM 1375 O O . TRP A 1 163 ? 4.744 -16.998 8.203 1.00 84.50 163 TRP A O 1
ATOM 1385 N N . GLU A 1 164 ? 6.260 -17.369 6.586 1.00 84.56 164 GLU A N 1
ATOM 1386 C CA . GLU A 1 164 ? 6.530 -18.778 6.940 1.00 84.56 164 GLU A CA 1
ATOM 1387 C C . GLU A 1 164 ? 5.249 -19.636 6.999 1.00 84.56 164 GLU A C 1
ATOM 1389 O O . GLU A 1 164 ? 5.108 -20.526 7.835 1.00 84.56 164 GLU A O 1
ATOM 1394 N N . ASP A 1 165 ? 4.274 -19.317 6.140 1.00 81.44 165 ASP A N 1
ATOM 1395 C CA . ASP A 1 165 ? 2.945 -19.941 6.080 1.00 81.44 165 ASP A CA 1
ATOM 1396 C C . ASP A 1 165 ? 2.102 -19.810 7.367 1.00 81.44 165 ASP A C 1
ATOM 1398 O O . ASP A 1 165 ? 1.010 -20.382 7.477 1.00 81.44 165 ASP A O 1
ATOM 1402 N N . ALA A 1 166 ? 2.557 -18.988 8.314 1.00 84.44 166 ALA A N 1
ATOM 1403 C CA . ALA A 1 166 ? 1.871 -18.700 9.559 1.00 84.44 166 ALA A CA 1
ATOM 1404 C C . ALA A 1 166 ? 1.010 -17.440 9.440 1.00 84.44 166 ALA A C 1
ATOM 1406 O O . ALA A 1 166 ? 1.468 -16.375 9.030 1.00 84.44 166 ALA A O 1
ATOM 1407 N N . ASP A 1 167 ? -0.242 -17.563 9.877 1.00 83.62 167 ASP A N 1
ATOM 1408 C CA . ASP A 1 167 ? -1.186 -16.452 9.956 1.00 83.62 167 ASP A CA 1
ATOM 1409 C C . ASP A 1 167 ? -0.662 -15.364 10.921 1.00 83.62 167 ASP A C 1
ATOM 1411 O O . ASP A 1 167 ? -0.524 -15.639 12.123 1.00 83.62 167 ASP A O 1
ATOM 1415 N N . PRO A 1 168 ? -0.392 -14.132 10.440 1.00 78.94 168 PRO A N 1
ATOM 1416 C CA . PRO A 1 168 ? 0.064 -13.027 11.276 1.00 78.94 168 PRO A CA 1
ATOM 1417 C C . PRO A 1 168 ? -0.872 -12.741 12.453 1.00 78.94 168 PRO A C 1
ATOM 1419 O O . PRO A 1 168 ? -0.395 -12.351 13.517 1.00 78.94 168 PRO A O 1
ATOM 1422 N N . LEU A 1 169 ? -2.179 -13.007 12.315 1.00 78.31 169 LEU A N 1
ATOM 1423 C CA . LEU A 1 169 ? -3.171 -12.845 13.386 1.00 78.31 169 LEU A CA 1
ATOM 1424 C C . LEU A 1 169 ? -2.878 -13.702 14.618 1.00 78.31 169 LEU A C 1
ATOM 1426 O O . LEU A 1 169 ? -3.317 -13.371 15.718 1.00 78.31 169 LEU A O 1
ATOM 1430 N N . LYS A 1 170 ? -2.165 -14.817 14.439 1.00 79.38 170 LYS A N 1
ATOM 1431 C CA . LYS A 1 170 ? -1.854 -15.770 15.511 1.00 79.38 170 LYS A CA 1
ATOM 1432 C C . LYS A 1 170 ? -0.557 -15.434 16.245 1.00 79.38 170 LYS A C 1
ATOM 1434 O O . LYS A 1 170 ? -0.215 -16.126 17.202 1.00 79.38 170 LYS A O 1
ATOM 1439 N N . ARG A 1 171 ? 0.174 -14.395 15.821 1.00 75.19 171 ARG A N 1
ATOM 1440 C CA . ARG A 1 171 ? 1.399 -13.954 16.500 1.00 75.19 171 ARG A CA 1
ATOM 1441 C C . ARG A 1 171 ? 1.068 -13.303 17.844 1.00 75.19 171 ARG A C 1
ATOM 1443 O O . ARG A 1 171 ? 0.051 -12.628 17.996 1.00 75.19 171 ARG A O 1
ATOM 1450 N N . SER A 1 172 ? 1.966 -13.470 18.813 1.00 72.00 172 SER A N 1
ATOM 1451 C CA . SER A 1 172 ? 1.824 -12.938 20.177 1.00 72.00 172 SER A CA 1
ATOM 1452 C C . SER A 1 172 ? 1.624 -11.417 20.219 1.00 72.00 172 SER A C 1
ATOM 1454 O O . SER A 1 172 ? 0.931 -10.911 21.095 1.00 72.00 172 SER A O 1
ATOM 1456 N N . GLU A 1 173 ? 2.158 -10.689 19.239 1.00 67.44 173 GLU A N 1
ATOM 1457 C CA . GLU A 1 173 ? 2.014 -9.233 19.088 1.00 67.44 173 GLU A CA 1
ATOM 1458 C C . GLU A 1 173 ? 0.561 -8.765 18.879 1.00 67.44 173 GLU A C 1
ATOM 1460 O O . GLU A 1 173 ? 0.216 -7.623 19.210 1.00 67.44 173 GLU A O 1
ATOM 1465 N N . PHE A 1 174 ? -0.295 -9.646 18.349 1.00 71.12 174 PHE A N 1
ATOM 1466 C CA . PHE A 1 174 ? -1.722 -9.400 18.132 1.00 71.12 174 PHE A CA 1
ATOM 1467 C C . PHE A 1 174 ? -2.609 -10.099 19.168 1.00 71.12 174 PHE A C 1
ATOM 1469 O O . PHE A 1 174 ? -3.833 -9.960 19.118 1.00 71.12 174 PHE A O 1
ATOM 1476 N N . LEU A 1 175 ? -2.020 -10.808 20.138 1.00 69.00 175 LEU A N 1
ATOM 1477 C CA . LEU A 1 175 ? -2.772 -11.470 21.196 1.00 69.00 175 LEU A CA 1
ATOM 1478 C C . LEU A 1 175 ? -3.581 -10.417 21.973 1.00 69.00 175 LEU A C 1
ATOM 1480 O O . LEU A 1 175 ? -3.032 -9.436 22.475 1.00 69.00 175 LEU A O 1
ATOM 1484 N N . ASN A 1 176 ? -4.898 -10.608 22.053 1.00 75.00 176 ASN A N 1
ATOM 1485 C CA . ASN A 1 176 ? -5.855 -9.690 22.690 1.00 75.00 176 ASN A CA 1
ATOM 1486 C C . ASN A 1 176 ? -5.995 -8.298 22.039 1.00 75.00 176 ASN A C 1
ATOM 1488 O O . ASN A 1 176 ? -6.611 -7.416 22.635 1.00 75.00 176 ASN A O 1
ATOM 1492 N N . ARG A 1 177 ? -5.469 -8.080 20.826 1.00 82.38 177 ARG A N 1
ATOM 1493 C CA . ARG A 1 177 ? -5.636 -6.821 20.081 1.00 82.38 177 ARG A CA 1
ATOM 1494 C C . ARG A 1 177 ? -6.504 -7.026 18.848 1.00 82.38 177 ARG A C 1
ATOM 1496 O O . ARG A 1 177 ? -6.450 -8.058 18.188 1.00 82.38 177 ARG A O 1
ATOM 1503 N N . ASN A 1 178 ? -7.288 -6.011 18.492 1.00 86.31 178 ASN A N 1
ATOM 1504 C CA . ASN A 1 178 ? -8.027 -6.034 17.235 1.00 86.31 178 ASN A CA 1
ATOM 1505 C C . ASN A 1 178 ? -7.056 -5.766 16.071 1.00 86.31 178 ASN A C 1
ATOM 1507 O O . ASN A 1 178 ? -6.552 -4.651 15.926 1.00 86.31 178 ASN A O 1
ATOM 1511 N N . HIS A 1 179 ? -6.797 -6.781 15.240 1.00 87.12 179 HIS A N 1
ATOM 1512 C CA . HIS A 1 179 ? -5.871 -6.685 14.107 1.00 87.12 179 HIS A CA 1
ATOM 1513 C C . HIS A 1 179 ? -6.216 -5.545 13.140 1.00 87.12 179 HIS A C 1
ATOM 1515 O O . HIS A 1 179 ? -5.347 -4.744 12.804 1.00 87.12 179 HIS A O 1
ATOM 1521 N N . PHE A 1 180 ? -7.490 -5.397 12.764 1.00 89.81 180 PHE A N 1
ATOM 1522 C CA . PHE A 1 180 ? -7.930 -4.310 11.885 1.00 89.81 180 PHE A CA 1
ATOM 1523 C C . PHE A 1 180 ? -7.642 -2.940 12.496 1.00 89.81 180 PHE A C 1
ATOM 1525 O O . PHE A 1 180 ? -7.168 -2.038 11.808 1.00 89.81 180 PHE A O 1
ATOM 1532 N N . LEU A 1 181 ? -7.892 -2.783 13.799 1.00 90.62 181 LEU A N 1
ATOM 1533 C CA . LEU A 1 181 ? -7.602 -1.544 14.513 1.00 90.62 181 LEU A CA 1
ATOM 1534 C C . LEU A 1 181 ? -6.094 -1.276 14.581 1.00 90.62 181 LEU A C 1
ATOM 1536 O O . LEU A 1 181 ? -5.676 -0.130 14.444 1.00 90.62 181 LEU A O 1
ATOM 1540 N N . LYS A 1 182 ? -5.275 -2.321 14.737 1.00 89.56 182 LYS A N 1
ATOM 1541 C CA . LYS A 1 182 ? -3.813 -2.222 14.729 1.00 89.56 182 LYS A CA 1
ATOM 1542 C C . LYS A 1 182 ? -3.289 -1.773 13.366 1.00 89.56 182 LYS A C 1
ATOM 1544 O O . LYS A 1 182 ? -2.583 -0.768 13.308 1.00 89.56 182 LYS A O 1
ATOM 1549 N N . CYS A 1 183 ? -3.716 -2.409 12.278 1.00 89.69 183 CYS A N 1
ATOM 1550 C CA . CYS A 1 183 ? -3.364 -1.985 10.923 1.00 89.69 183 CYS A CA 1
ATOM 1551 C C . CYS A 1 183 ? -3.840 -0.559 10.617 1.00 89.69 183 CYS A C 1
ATOM 1553 O O . CYS A 1 183 ? -3.087 0.231 10.054 1.00 89.69 183 CYS A O 1
ATOM 1555 N N . LEU A 1 184 ? -5.057 -0.191 11.033 1.00 89.44 184 LEU A N 1
ATOM 1556 C CA . LEU A 1 184 ? -5.550 1.182 10.903 1.00 89.44 184 LEU A CA 1
ATOM 1557 C C . LEU A 1 184 ? -4.690 2.170 11.687 1.00 89.44 184 LEU A C 1
ATOM 1559 O O . LEU A 1 184 ? -4.390 3.239 11.167 1.00 89.44 184 LEU A O 1
ATOM 1563 N N . SER A 1 185 ? -4.287 1.818 12.910 1.00 90.38 185 SER A N 1
ATOM 1564 C CA . SER A 1 185 ? -3.449 2.671 13.757 1.00 90.38 185 SER A CA 1
ATOM 1565 C C . SER A 1 185 ? -2.117 2.993 13.074 1.00 90.38 185 SER A C 1
ATOM 1567 O O . SER A 1 185 ? -1.700 4.148 13.039 1.00 90.38 185 SER A O 1
ATOM 1569 N N . TRP A 1 186 ? -1.511 2.002 12.418 1.00 88.50 186 TRP A N 1
ATOM 1570 C CA . TRP A 1 186 ? -0.302 2.190 11.623 1.00 88.50 186 TRP A CA 1
ATOM 1571 C C . TRP A 1 186 ? -0.549 3.061 10.400 1.00 88.50 186 TRP A C 1
ATOM 1573 O O . TRP A 1 186 ? 0.164 4.037 10.178 1.00 88.50 186 TRP A O 1
ATOM 1583 N N . LEU A 1 187 ? -1.618 2.759 9.662 1.00 86.62 187 LEU A N 1
ATOM 1584 C CA . LEU A 1 187 ? -1.994 3.487 8.463 1.00 86.62 187 LEU A CA 1
ATOM 1585 C C . LEU A 1 187 ? -2.186 4.987 8.742 1.00 86.62 187 LEU A C 1
ATOM 1587 O O . LEU A 1 187 ? -1.622 5.815 8.036 1.00 86.62 187 LEU A O 1
ATOM 1591 N N . VAL A 1 188 ? -2.944 5.344 9.785 1.00 87.31 188 VAL A N 1
ATOM 1592 C CA . VAL A 1 188 ? -3.208 6.749 10.150 1.00 87.31 188 VAL A CA 1
ATOM 1593 C C . VAL A 1 188 ? -2.119 7.372 11.033 1.00 87.31 188 VAL A C 1
ATOM 1595 O O . VAL A 1 188 ? -2.284 8.504 11.498 1.00 87.31 188 VAL A O 1
ATOM 1598 N N . ASN A 1 189 ? -1.024 6.644 11.277 1.00 84.25 189 ASN A N 1
ATOM 1599 C CA . ASN A 1 189 ? 0.075 7.022 12.164 1.00 84.25 189 ASN A CA 1
ATOM 1600 C C . ASN A 1 189 ? -0.407 7.475 13.557 1.00 84.25 189 ASN A C 1
ATOM 1602 O O . ASN A 1 189 ? -0.057 8.548 14.032 1.00 84.25 189 ASN A O 1
ATOM 1606 N N . THR A 1 190 ? -1.275 6.693 14.196 1.00 85.88 190 THR A N 1
ATOM 1607 C CA . THR A 1 190 ? -1.836 6.964 15.530 1.00 85.88 190 THR A CA 1
ATOM 1608 C C . THR A 1 190 ? -1.577 5.772 16.450 1.00 85.88 190 THR A C 1
ATOM 1610 O O . THR A 1 190 ? -1.581 4.629 16.003 1.00 85.88 190 THR A O 1
ATOM 1613 N N . LYS A 1 191 ? -1.360 6.006 17.750 1.00 87.31 191 LYS A N 1
ATOM 1614 C CA . LYS A 1 191 ? -1.182 4.917 18.729 1.00 87.31 191 LYS A CA 1
ATOM 1615 C C . LYS A 1 191 ? -2.442 4.047 18.816 1.00 87.31 191 LYS A C 1
ATOM 1617 O O . LYS A 1 191 ? -3.557 4.575 18.812 1.00 87.31 191 LYS A O 1
ATOM 1622 N N . TYR A 1 192 ? -2.264 2.731 18.949 1.00 89.81 192 TYR A N 1
ATOM 1623 C CA . TYR A 1 192 ? -3.367 1.764 19.027 1.00 89.81 192 TYR A CA 1
ATOM 1624 C C . TYR A 1 192 ? -4.351 2.117 20.152 1.00 89.81 192 TYR A C 1
ATOM 1626 O O . TYR A 1 192 ? -5.558 2.159 19.930 1.00 89.81 192 TYR A O 1
ATOM 1634 N N . GLU A 1 193 ? -3.829 2.458 21.330 1.00 90.38 193 GLU A N 1
ATOM 1635 C CA . GLU A 1 193 ? -4.598 2.792 22.532 1.00 90.38 193 GLU A CA 1
ATOM 1636 C C . GLU A 1 193 ? -5.466 4.040 22.306 1.00 90.38 193 GLU A C 1
ATOM 1638 O O . GLU A 1 193 ? -6.609 4.126 22.758 1.00 90.38 193 GLU A O 1
ATOM 1643 N N . THR A 1 194 ? -4.956 5.003 21.534 1.00 90.50 194 THR A N 1
ATOM 1644 C CA . THR A 1 194 ? -5.707 6.197 21.139 1.00 90.50 194 THR A CA 1
ATOM 1645 C C . THR A 1 194 ? -6.839 5.844 20.176 1.00 90.50 194 THR A C 1
ATOM 1647 O O . THR A 1 194 ? -7.960 6.323 20.363 1.00 90.50 194 THR A O 1
ATOM 1650 N N . CYS A 1 195 ? -6.586 4.985 19.182 1.00 91.31 195 CYS A N 1
ATOM 1651 C CA . CYS A 1 195 ? -7.624 4.499 18.269 1.00 91.31 195 CYS A CA 1
ATOM 1652 C C . CYS A 1 195 ? -8.722 3.724 19.019 1.00 91.31 195 CYS A C 1
ATOM 1654 O O . CYS A 1 195 ? -9.909 3.949 18.779 1.00 91.31 195 CYS A O 1
ATOM 1656 N N . GLU A 1 196 ? -8.338 2.862 19.961 1.00 92.06 196 GLU A N 1
ATOM 1657 C CA . GLU A 1 196 ? -9.255 2.076 20.792 1.00 92.06 196 GLU A CA 1
ATOM 1658 C C . GLU A 1 196 ? -10.110 2.969 21.698 1.00 92.06 196 GLU A C 1
ATOM 1660 O O . GLU A 1 196 ? -11.332 2.820 21.754 1.00 92.06 196 GLU A O 1
ATOM 1665 N N . ARG A 1 197 ? -9.504 3.982 22.327 1.00 92.69 197 ARG A N 1
ATOM 1666 C CA . ARG A 1 197 ? -10.229 4.988 23.112 1.00 92.69 197 ARG A CA 1
ATOM 1667 C C . ARG A 1 197 ? -11.284 5.714 22.275 1.00 92.69 197 ARG A C 1
ATOM 1669 O O . ARG A 1 197 ? -12.416 5.856 22.732 1.00 92.69 197 ARG A O 1
ATOM 1676 N N . ILE A 1 198 ? -10.941 6.151 21.061 1.00 92.38 198 ILE A N 1
ATOM 1677 C CA . ILE A 1 198 ? -11.882 6.835 20.155 1.00 92.38 198 ILE A CA 1
ATOM 1678 C C . ILE A 1 198 ? -13.024 5.895 19.753 1.00 92.38 198 ILE A C 1
ATOM 1680 O O . ILE A 1 198 ? -14.188 6.296 19.780 1.00 92.38 198 ILE A O 1
ATOM 1684 N N . MET A 1 199 ? -12.712 4.636 19.433 1.00 92.38 199 MET A N 1
ATOM 1685 C CA . MET A 1 199 ? -13.705 3.606 19.111 1.00 92.38 199 MET A CA 1
ATOM 1686 C C . MET A 1 199 ? -14.695 3.398 20.268 1.00 92.38 199 MET A C 1
ATOM 1688 O O . MET A 1 199 ? -15.910 3.435 20.054 1.00 92.38 199 MET A O 1
ATOM 1692 N N . ASN A 1 200 ? -14.189 3.288 21.499 1.00 91.19 200 ASN A N 1
ATOM 1693 C CA . ASN A 1 200 ? -15.002 3.131 22.705 1.00 91.19 200 ASN A CA 1
ATOM 1694 C C . ASN A 1 200 ? -15.863 4.372 22.995 1.00 91.19 200 ASN A C 1
ATOM 1696 O O . ASN A 1 200 ? -17.055 4.246 23.280 1.00 91.19 200 ASN A O 1
ATOM 1700 N N . GLN A 1 201 ? -15.305 5.580 22.861 1.00 91.69 201 GLN A N 1
ATOM 1701 C CA . GLN A 1 201 ? -16.040 6.842 23.034 1.00 91.69 201 GLN A CA 1
ATOM 1702 C C . GLN A 1 201 ? -17.180 6.994 22.026 1.00 91.69 201 GLN A C 1
ATOM 1704 O O . GLN A 1 201 ? -18.272 7.449 22.370 1.00 91.69 201 GLN A O 1
ATOM 1709 N N . MET A 1 202 ? -16.945 6.584 20.780 1.00 91.00 202 MET A N 1
ATOM 1710 C CA . MET A 1 202 ? -17.964 6.586 19.737 1.00 91.00 202 MET A CA 1
ATOM 1711 C C . MET A 1 202 ? -18.968 5.432 19.855 1.00 91.00 202 MET A C 1
ATOM 1713 O O . MET A 1 202 ? -19.915 5.392 19.063 1.00 91.00 202 MET A O 1
ATOM 1717 N N . LYS A 1 203 ? -18.778 4.523 20.828 1.00 89.31 203 LYS A N 1
ATOM 1718 C CA . LYS A 1 203 ? -19.535 3.271 20.996 1.00 89.31 203 LYS A CA 1
ATOM 1719 C C . LYS A 1 203 ? -19.624 2.500 19.680 1.00 89.31 203 LYS A C 1
ATOM 1721 O O . LYS A 1 203 ? -20.692 2.046 19.273 1.00 89.31 203 LYS A O 1
ATOM 1726 N N . PHE A 1 204 ? -18.495 2.442 18.981 1.00 84.94 204 PHE A N 1
ATOM 1727 C CA . PHE A 1 204 ? -18.405 1.899 17.641 1.00 84.94 204 PHE A CA 1
ATOM 1728 C C . PHE A 1 204 ? -17.927 0.451 17.650 1.00 84.94 204 PHE A C 1
ATOM 1730 O O . PHE A 1 204 ? -17.029 0.099 18.408 1.00 84.94 204 PHE A O 1
ATOM 1737 N N . ILE A 1 205 ? -18.467 -0.361 16.742 1.00 84.94 205 ILE A N 1
ATOM 1738 C CA . ILE A 1 205 ? -17.948 -1.697 16.454 1.00 84.94 205 ILE A CA 1
ATOM 1739 C C . ILE A 1 205 ? -17.210 -1.628 15.122 1.00 84.94 205 ILE A C 1
ATOM 1741 O O . ILE A 1 205 ? -17.830 -1.465 14.067 1.00 84.94 205 ILE A O 1
ATOM 1745 N N . LEU A 1 206 ? -15.884 -1.770 15.168 1.00 87.75 206 LEU A N 1
ATOM 1746 C CA . LEU A 1 206 ? -15.068 -1.850 13.965 1.00 87.75 206 LEU A CA 1
ATOM 1747 C C . LEU A 1 206 ? -15.324 -3.179 13.249 1.00 87.75 206 LEU A C 1
ATOM 1749 O O . LEU A 1 206 ? -14.794 -4.220 13.626 1.00 87.75 206 LEU A O 1
ATOM 1753 N N . THR A 1 207 ? -16.144 -3.124 12.203 1.00 88.88 207 THR A N 1
ATOM 1754 C CA . THR A 1 207 ? -16.317 -4.242 11.273 1.00 88.88 207 THR A CA 1
ATOM 1755 C C . THR A 1 207 ? -15.208 -4.236 10.227 1.00 88.88 207 THR A C 1
ATOM 1757 O O . THR A 1 207 ? -14.678 -3.185 9.866 1.00 88.88 207 THR A O 1
ATOM 1760 N N . GLU A 1 208 ? -14.910 -5.409 9.685 1.00 86.94 208 GLU A N 1
ATOM 1761 C CA . GLU A 1 208 ? -13.961 -5.599 8.588 1.00 86.94 208 GLU A CA 1
ATOM 1762 C C . GLU A 1 208 ? -14.248 -4.665 7.396 1.00 86.94 208 GLU A C 1
ATOM 1764 O O . GLU A 1 208 ? -13.384 -3.901 6.965 1.00 86.94 208 GLU A O 1
ATOM 1769 N N . ASN A 1 209 ? -15.495 -4.647 6.910 1.00 87.12 209 ASN A N 1
ATOM 1770 C CA . ASN A 1 209 ? -15.918 -3.773 5.811 1.00 87.12 209 ASN A CA 1
ATOM 1771 C C . ASN A 1 209 ? -15.670 -2.291 6.107 1.00 87.12 209 ASN A C 1
ATOM 1773 O O . ASN A 1 209 ? -15.375 -1.508 5.204 1.00 87.12 209 ASN A O 1
ATOM 1777 N N . PHE A 1 210 ? -15.814 -1.883 7.366 1.00 88.62 210 PHE A N 1
ATOM 1778 C CA . PHE A 1 210 ? -15.554 -0.510 7.769 1.00 88.62 210 PHE A CA 1
ATOM 1779 C C . PHE A 1 210 ? -14.054 -0.206 7.807 1.00 88.62 210 PHE A C 1
ATOM 1781 O O . PHE A 1 210 ? -13.651 0.863 7.351 1.00 88.62 210 PHE A O 1
ATOM 1788 N N . ALA A 1 211 ? -13.228 -1.145 8.278 1.00 89.75 211 ALA A N 1
ATOM 1789 C CA . ALA A 1 211 ? -11.775 -1.012 8.268 1.00 89.75 211 ALA A CA 1
ATOM 1790 C C . ALA A 1 211 ? -11.226 -0.856 6.845 1.00 89.75 211 ALA A C 1
ATOM 1792 O O . ALA A 1 211 ? -10.477 0.087 6.590 1.00 89.75 211 ALA A O 1
ATOM 1793 N N . TYR A 1 212 ? -11.671 -1.687 5.896 1.00 89.94 212 TYR A N 1
ATOM 1794 C CA . TYR A 1 212 ? -11.287 -1.515 4.494 1.00 89.94 212 TYR A CA 1
ATOM 1795 C C . TYR A 1 212 ? -11.759 -0.163 3.953 1.00 89.94 212 TYR A C 1
ATOM 1797 O O . TYR A 1 212 ? -10.955 0.591 3.416 1.00 89.94 212 TYR A O 1
ATOM 1805 N N . LYS A 1 213 ? -13.021 0.236 4.164 1.00 90.38 213 LYS A N 1
ATOM 1806 C CA . LYS A 1 213 ? -13.500 1.565 3.730 1.00 90.38 213 LYS A CA 1
ATOM 1807 C C . LYS A 1 213 ? -12.629 2.712 4.252 1.00 90.38 213 LYS A C 1
ATOM 1809 O O . LYS A 1 213 ? -12.316 3.622 3.489 1.00 90.38 213 LYS A O 1
ATOM 1814 N N . LEU A 1 214 ? -12.207 2.665 5.516 1.00 91.75 214 LEU A N 1
ATOM 1815 C CA . LEU A 1 214 ? -11.266 3.640 6.075 1.00 91.75 214 LEU A CA 1
ATOM 1816 C C . LEU A 1 214 ? -9.901 3.587 5.391 1.00 91.75 214 LEU A C 1
ATOM 1818 O O . LEU A 1 214 ? -9.361 4.641 5.062 1.00 91.75 214 LEU A O 1
ATOM 1822 N N . PHE A 1 215 ? -9.375 2.385 5.146 1.00 90.38 215 PHE A N 1
ATOM 1823 C CA . PHE A 1 215 ? -8.123 2.184 4.422 1.00 90.38 215 PHE A CA 1
ATOM 1824 C C . PHE A 1 215 ? -8.161 2.876 3.055 1.00 90.38 215 PHE A C 1
ATOM 1826 O O . PHE A 1 215 ? -7.303 3.693 2.733 1.00 90.38 215 PHE A O 1
ATOM 1833 N N . HIS A 1 216 ? -9.236 2.654 2.300 1.00 89.25 216 HIS A N 1
ATOM 1834 C CA . HIS A 1 216 ? -9.459 3.270 0.994 1.00 89.25 216 HIS A CA 1
ATOM 1835 C C . HIS A 1 216 ? -9.557 4.794 1.043 1.00 89.25 216 HIS A C 1
ATOM 1837 O O . HIS A 1 216 ? -8.951 5.486 0.221 1.00 89.25 216 HIS A O 1
ATOM 1843 N N . ILE A 1 217 ? -10.314 5.327 2.003 1.00 91.75 217 ILE A N 1
ATOM 1844 C CA . ILE A 1 217 ? -10.438 6.774 2.209 1.00 91.75 217 ILE A CA 1
ATOM 1845 C C . ILE A 1 217 ? -9.069 7.380 2.525 1.00 91.75 217 ILE A C 1
ATOM 1847 O O . ILE A 1 217 ? -8.723 8.441 1.997 1.00 91.75 217 ILE A O 1
ATOM 1851 N N . HIS A 1 218 ? -8.289 6.712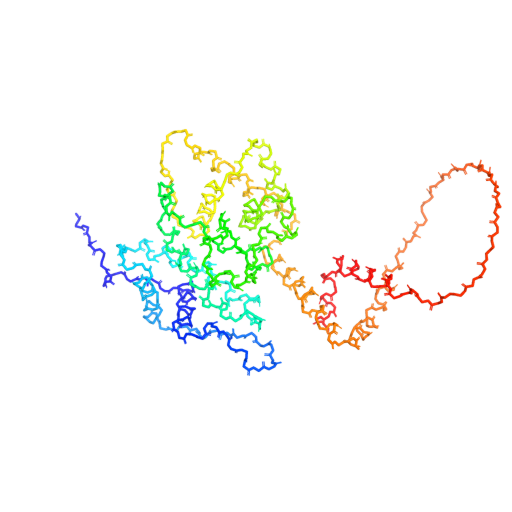 3.373 1.00 91.50 218 HIS A N 1
ATOM 1852 C CA . HIS A 1 218 ? -6.979 7.187 3.781 1.00 91.50 218 HIS A CA 1
ATOM 1853 C C . HIS A 1 218 ? -5.972 7.161 2.631 1.00 91.50 218 HIS A C 1
ATOM 1855 O O . HIS A 1 218 ? -5.336 8.180 2.368 1.00 91.50 218 HIS A O 1
ATOM 1861 N N . GLU A 1 219 ? -5.893 6.063 1.878 1.00 88.69 219 GLU A N 1
ATOM 1862 C CA . GLU A 1 219 ? -5.018 5.978 0.706 1.00 88.69 219 GLU A CA 1
ATOM 1863 C C . GLU A 1 219 ? -5.372 7.038 -0.342 1.00 88.69 219 GLU A C 1
ATOM 1865 O O . GLU A 1 219 ? -4.488 7.758 -0.807 1.00 88.69 219 GLU A O 1
ATOM 1870 N N . ARG A 1 220 ? -6.666 7.241 -0.639 1.00 90.31 220 ARG A N 1
ATOM 1871 C CA . ARG A 1 220 ? -7.101 8.305 -1.562 1.00 90.31 220 ARG A CA 1
ATOM 1872 C C . ARG A 1 220 ? -6.692 9.692 -1.083 1.00 90.31 220 ARG A C 1
ATOM 1874 O O . ARG A 1 220 ? -6.113 10.443 -1.868 1.00 90.31 220 ARG A O 1
ATOM 1881 N N . LYS A 1 221 ? -6.907 10.007 0.203 1.00 90.44 221 LYS A N 1
ATOM 1882 C CA . LYS A 1 221 ? -6.460 11.276 0.808 1.00 90.44 221 LYS A CA 1
ATOM 1883 C C . LYS A 1 221 ? -4.967 11.500 0.577 1.00 90.44 221 LYS A C 1
ATOM 1885 O O . LYS A 1 221 ? -4.567 12.603 0.223 1.00 90.44 221 LYS A O 1
ATOM 1890 N N . LEU A 1 222 ? -4.149 10.477 0.800 1.00 87.56 222 LEU A N 1
ATOM 1891 C CA . LEU A 1 222 ? -2.700 10.599 0.69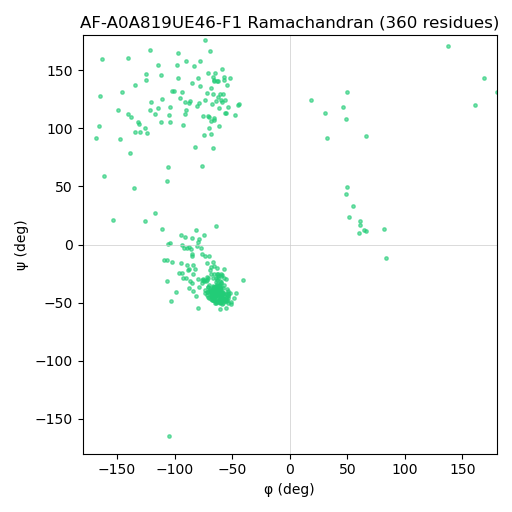3 1.00 87.56 222 LEU A CA 1
ATOM 1892 C C . LEU A 1 222 ? -2.199 10.721 -0.745 1.00 87.56 222 LEU A C 1
ATOM 1894 O O . LEU A 1 222 ? -1.193 11.378 -0.975 1.00 87.56 222 LEU A O 1
ATOM 1898 N N . THR A 1 223 ? -2.889 10.097 -1.698 1.00 85.44 223 THR A N 1
ATOM 1899 C CA . THR A 1 223 ? -2.613 10.251 -3.138 1.00 85.44 223 THR A CA 1
ATOM 1900 C C . THR A 1 223 ? -3.193 11.530 -3.743 1.00 85.44 223 THR A C 1
ATOM 1902 O O . THR A 1 223 ? -3.110 11.700 -4.954 1.00 85.44 223 THR A O 1
ATOM 1905 N N . THR A 1 224 ? -3.838 12.377 -2.927 1.00 87.56 224 THR A N 1
ATOM 1906 C CA . THR A 1 224 ? -4.562 13.592 -3.349 1.00 87.56 224 THR A CA 1
ATOM 1907 C C . THR A 1 224 ? -5.580 13.359 -4.472 1.00 87.56 224 THR A C 1
ATOM 1909 O O . THR A 1 224 ? -5.983 14.288 -5.174 1.00 87.56 224 THR A O 1
ATOM 1912 N N . LEU A 1 225 ? -6.061 12.119 -4.607 1.00 86.88 225 LEU A N 1
ATOM 1913 C CA . LEU A 1 225 ? -7.068 11.748 -5.590 1.00 86.88 225 LEU A CA 1
ATOM 1914 C C . LEU A 1 225 ? -8.465 12.147 -5.097 1.00 86.88 225 LEU A C 1
ATOM 1916 O O . LEU A 1 225 ? -8.767 11.994 -3.907 1.00 86.88 225 LEU A O 1
ATOM 1920 N N . PRO A 1 226 ? -9.360 12.595 -5.997 1.00 86.38 226 PRO A N 1
ATOM 1921 C CA . PRO A 1 226 ? -10.747 12.855 -5.645 1.00 86.38 226 PRO A CA 1
ATOM 1922 C C . PRO A 1 226 ? -11.409 11.630 -5.003 1.00 86.38 226 PRO A C 1
ATOM 1924 O O . PRO A 1 226 ? -11.258 10.494 -5.464 1.00 86.38 226 PRO A O 1
ATOM 1927 N N . LEU A 1 227 ? -12.172 11.864 -3.938 1.00 87.94 227 LEU A N 1
ATOM 1928 C CA . LEU A 1 227 ? -12.937 10.839 -3.239 1.00 87.94 227 LEU A CA 1
ATOM 1929 C C . LEU A 1 227 ? -14.425 11.165 -3.351 1.00 87.94 227 LEU A C 1
ATOM 1931 O O . LEU A 1 227 ? -14.902 12.135 -2.766 1.00 87.94 227 LEU A O 1
ATOM 1935 N N . ILE A 1 228 ? -15.151 10.320 -4.078 1.00 87.25 228 ILE A N 1
ATOM 1936 C CA . ILE A 1 228 ? -16.611 10.339 -4.151 1.00 87.25 228 ILE A CA 1
ATOM 1937 C C . ILE A 1 228 ? -17.099 9.076 -3.440 1.00 87.25 228 ILE A C 1
ATOM 1939 O O . ILE A 1 228 ? -16.649 7.978 -3.758 1.00 87.25 228 ILE A O 1
ATOM 1943 N N . ILE A 1 229 ? -17.974 9.234 -2.443 1.00 88.75 229 ILE A N 1
ATOM 1944 C CA . ILE A 1 229 ? -18.559 8.112 -1.696 1.00 88.75 229 ILE A CA 1
ATOM 1945 C C . ILE A 1 229 ? -20.044 8.030 -2.035 1.00 88.75 229 ILE A C 1
ATOM 1947 O O . ILE A 1 229 ? -20.849 8.825 -1.544 1.00 88.75 229 ILE A O 1
ATOM 1951 N N . GLU A 1 230 ? -20.398 7.043 -2.846 1.00 87.12 230 GLU A N 1
ATOM 1952 C CA . GLU A 1 230 ? -21.775 6.779 -3.254 1.00 87.12 230 GLU A CA 1
ATOM 1953 C C . GLU A 1 230 ? -22.480 5.804 -2.301 1.00 87.12 230 GLU A C 1
ATOM 1955 O O . GLU A 1 230 ? -21.856 5.066 -1.535 1.00 87.12 230 GLU A O 1
ATOM 1960 N N . GLY A 1 231 ? -23.811 5.847 -2.312 1.00 86.31 231 GLY A N 1
ATOM 1961 C CA . GLY A 1 231 ? -24.680 4.913 -1.600 1.00 86.31 231 GLY A CA 1
ATOM 1962 C C . GLY A 1 231 ? -25.850 5.604 -0.905 1.00 86.31 231 GLY A C 1
ATOM 1963 O O . GLY A 1 231 ? -25.880 6.832 -0.781 1.00 86.31 231 GLY A O 1
ATOM 1964 N N . ASP A 1 232 ? -26.785 4.815 -0.391 1.00 87.00 232 ASP A N 1
ATOM 1965 C CA . ASP A 1 232 ? -28.054 5.304 0.154 1.00 87.00 232 ASP A CA 1
ATOM 1966 C C . ASP A 1 232 ? -27.920 6.091 1.466 1.00 87.00 232 ASP A C 1
ATOM 1968 O O . ASP A 1 232 ? -26.879 6.119 2.139 1.00 87.00 232 ASP A O 1
ATOM 1972 N N . THR A 1 233 ? -28.990 6.780 1.853 1.00 86.06 233 THR A N 1
ATOM 1973 C CA . THR A 1 233 ? -29.097 7.391 3.181 1.00 86.06 233 THR A CA 1
ATOM 1974 C C . THR A 1 233 ? -29.123 6.303 4.263 1.00 86.06 233 THR A C 1
ATOM 1976 O O . THR A 1 233 ? -29.576 5.186 4.046 1.00 86.06 233 THR A O 1
ATOM 1979 N N . GLY A 1 234 ? -28.567 6.597 5.442 1.00 84.38 234 GLY A N 1
ATOM 1980 C CA . GLY A 1 234 ? -28.544 5.645 6.563 1.00 84.38 234 GLY A CA 1
ATOM 1981 C C . GLY A 1 234 ? -27.417 4.602 6.550 1.00 84.38 234 GLY A C 1
ATOM 1982 O O . GLY A 1 234 ? -27.147 4.023 7.595 1.00 84.38 234 GLY A O 1
ATOM 1983 N N . ILE A 1 235 ? -26.657 4.431 5.458 1.00 84.06 235 ILE A N 1
ATOM 1984 C CA . ILE A 1 235 ? -25.559 3.432 5.383 1.00 84.06 235 ILE A CA 1
ATOM 1985 C C . ILE A 1 235 ? -24.282 3.807 6.170 1.00 84.06 235 ILE A C 1
ATOM 1987 O O . ILE A 1 235 ? -23.235 3.182 6.015 1.00 84.06 235 ILE A O 1
ATOM 1991 N N . GLY A 1 236 ? -24.327 4.875 6.973 1.00 86.12 236 GLY A N 1
ATOM 1992 C CA . GLY A 1 236 ? -23.223 5.260 7.856 1.00 86.12 236 GLY A CA 1
ATOM 1993 C C . GLY A 1 236 ? -22.078 6.065 7.222 1.00 86.12 236 GLY A C 1
ATOM 1994 O O . GLY A 1 236 ? -21.057 6.234 7.879 1.00 86.12 236 GLY A O 1
ATOM 1995 N N . LYS A 1 237 ? -22.217 6.625 6.006 1.00 90.81 237 LYS A N 1
ATOM 1996 C CA . LYS A 1 237 ? -21.157 7.448 5.363 1.00 90.81 237 LYS A CA 1
ATOM 1997 C C . LYS A 1 237 ? -20.673 8.611 6.241 1.00 90.81 237 LYS A C 1
ATOM 1999 O O . LYS A 1 237 ? -19.476 8.793 6.439 1.00 90.81 237 LYS A O 1
ATOM 2004 N N . THR A 1 238 ? -21.603 9.380 6.809 1.00 90.25 238 THR A N 1
ATOM 2005 C CA . THR A 1 238 ? -21.282 10.507 7.703 1.00 90.25 238 THR A CA 1
ATOM 2006 C C . THR A 1 238 ? -20.576 10.035 8.968 1.00 90.25 238 THR A C 1
ATOM 2008 O O . THR A 1 238 ? -19.653 10.687 9.447 1.00 90.25 238 THR A O 1
ATOM 2011 N N . TYR A 1 239 ? -20.989 8.884 9.496 1.00 91.00 239 TYR A N 1
ATOM 2012 C CA . TYR A 1 239 ? -20.377 8.297 10.679 1.00 91.00 239 TYR A CA 1
ATOM 2013 C C . TYR A 1 239 ? -18.943 7.831 10.394 1.00 91.00 239 TYR A C 1
ATOM 2015 O O . TYR A 1 239 ? -18.041 8.145 11.165 1.00 91.00 239 TYR A O 1
ATOM 2023 N N . LEU A 1 240 ? -18.724 7.162 9.257 1.00 91.56 240 LEU A N 1
ATOM 2024 C CA . LEU A 1 240 ? -17.410 6.744 8.760 1.00 91.56 240 LEU A CA 1
ATOM 2025 C C . LEU A 1 240 ? -16.438 7.922 8.674 1.00 91.56 240 LEU A C 1
ATOM 2027 O O . LEU A 1 240 ? -15.348 7.867 9.239 1.00 91.56 240 LEU A O 1
ATOM 2031 N N . LEU A 1 241 ? -16.860 9.015 8.035 1.00 93.19 241 LEU A N 1
ATOM 2032 C CA . LEU A 1 241 ? -16.040 10.220 7.916 1.00 93.19 241 LEU A CA 1
ATOM 2033 C C . LEU A 1 241 ? -15.806 10.906 9.267 1.00 93.19 241 LEU A C 1
ATOM 2035 O O . LEU A 1 241 ? -14.705 11.391 9.517 1.00 93.19 241 LEU A O 1
ATOM 2039 N N . LYS A 1 242 ? -16.801 10.910 10.163 1.00 93.50 242 LYS A N 1
ATOM 2040 C CA . LYS A 1 242 ? -16.646 11.455 11.518 1.00 93.50 242 LYS A CA 1
ATOM 2041 C C . LYS A 1 242 ? -15.612 10.665 12.320 1.00 93.50 242 LYS A C 1
ATOM 2043 O O . LYS A 1 242 ? -14.706 11.273 12.881 1.00 93.50 242 LYS A O 1
ATOM 2048 N N . PHE A 1 243 ? -15.708 9.336 12.334 1.00 91.88 243 PHE A N 1
ATOM 2049 C CA . PHE A 1 243 ? -14.731 8.476 13.003 1.00 91.88 243 PHE A CA 1
ATOM 2050 C C . PHE A 1 243 ? -13.327 8.693 12.432 1.00 91.88 243 PHE A C 1
ATOM 2052 O O . PHE A 1 243 ? -12.392 8.967 13.178 1.00 91.88 243 PHE A O 1
ATOM 2059 N N . TYR A 1 244 ? -13.200 8.690 11.103 1.00 92.75 244 TYR A N 1
ATOM 2060 C CA . TYR A 1 244 ? -11.933 8.961 10.430 1.00 92.75 244 TYR A CA 1
ATOM 2061 C C . TYR A 1 244 ? -11.339 10.330 10.797 1.00 92.75 244 TYR A C 1
ATOM 2063 O O . TYR A 1 244 ? -10.147 10.431 11.077 1.00 92.75 244 TYR A O 1
ATOM 2071 N N . SER A 1 245 ? -12.163 11.381 10.861 1.00 93.00 245 SER A N 1
ATOM 2072 C CA . SER A 1 245 ? -11.700 12.721 11.243 1.00 93.00 245 SER A CA 1
ATOM 2073 C C . SER A 1 245 ? -11.172 12.777 12.678 1.00 93.00 245 SER A C 1
ATOM 2075 O O . SER A 1 245 ? -10.184 13.459 12.938 1.00 93.00 245 SER A O 1
ATOM 2077 N N . LEU A 1 246 ? -11.779 12.024 13.602 1.00 92.69 246 LEU A N 1
ATOM 2078 C CA . LEU A 1 246 ? -11.308 11.939 14.983 1.00 92.69 246 LEU A CA 1
ATOM 2079 C C . LEU A 1 246 ? -9.957 11.231 15.067 1.00 92.69 246 LEU A C 1
ATOM 2081 O O . LEU A 1 246 ? -9.089 11.700 15.797 1.00 92.69 246 LEU A O 1
ATOM 2085 N N . LEU A 1 247 ? -9.760 10.159 14.290 1.00 90.62 247 LEU A N 1
ATOM 2086 C CA . LEU A 1 247 ? -8.464 9.481 14.207 1.00 90.62 247 LEU A CA 1
ATOM 2087 C C . LEU A 1 247 ? -7.367 10.436 13.716 1.00 90.62 247 LEU A C 1
ATOM 2089 O O . LEU A 1 247 ? -6.321 10.540 14.346 1.00 90.62 247 LEU A O 1
ATOM 2093 N N . LEU A 1 248 ? -7.625 11.182 12.637 1.00 89.00 248 LEU A N 1
ATOM 2094 C CA . LEU A 1 248 ? -6.656 12.143 12.101 1.00 89.00 248 LEU A CA 1
ATOM 2095 C C . LEU A 1 248 ? -6.346 13.279 13.086 1.00 89.00 248 LEU A C 1
ATOM 2097 O O . LEU A 1 248 ? -5.190 13.665 13.237 1.00 89.00 248 LEU A O 1
ATOM 2101 N N . ASN A 1 249 ? -7.363 13.807 13.768 1.00 88.25 249 ASN A N 1
ATOM 2102 C CA . ASN A 1 249 ? -7.189 14.914 14.710 1.00 88.25 249 ASN A CA 1
ATOM 2103 C C . ASN A 1 249 ? -6.454 14.495 15.986 1.00 88.25 249 ASN A C 1
ATOM 2105 O O . ASN A 1 249 ? -5.754 15.312 16.581 1.00 88.25 249 ASN A O 1
ATOM 2109 N N . ALA A 1 250 ? -6.580 13.232 16.393 1.00 84.31 250 ALA A N 1
ATOM 2110 C CA . ALA A 1 250 ? -5.834 12.703 17.525 1.00 84.31 250 ALA A CA 1
ATOM 2111 C C . ALA A 1 250 ? -4.320 12.706 17.275 1.00 84.31 250 ALA A C 1
ATOM 2113 O O . ALA A 1 250 ? -3.552 12.852 18.219 1.00 84.31 250 ALA A O 1
ATOM 2114 N N . ASN A 1 251 ? -3.901 12.600 16.012 1.00 68.25 251 ASN A N 1
ATOM 2115 C CA . ASN A 1 251 ? -2.499 12.714 15.625 1.00 68.25 251 ASN A CA 1
ATOM 2116 C C . ASN A 1 251 ? -1.990 14.164 15.761 1.00 68.25 251 ASN A C 1
ATOM 2118 O O . ASN A 1 251 ? -0.971 14.421 16.392 1.00 68.25 251 ASN A O 1
ATOM 2122 N N . ILE A 1 252 ? -2.779 15.135 15.286 1.00 64.94 252 ILE A N 1
ATOM 2123 C CA . ILE A 1 252 ? -2.433 16.570 15.322 1.00 64.94 252 ILE A CA 1
ATOM 2124 C C . ILE A 1 252 ? -2.306 17.096 16.761 1.00 64.94 252 ILE A C 1
ATOM 2126 O O . ILE A 1 252 ? -1.465 17.946 17.041 1.00 64.94 252 ILE A O 1
ATOM 2130 N N . GLN A 1 253 ? -3.129 16.595 17.687 1.00 56.50 253 GLN A N 1
ATOM 2131 C CA . GLN A 1 253 ? -3.048 16.984 19.100 1.00 56.50 253 GLN A CA 1
ATOM 2132 C C . GLN A 1 253 ? -1.789 16.459 19.805 1.00 56.50 253 GLN A C 1
ATOM 2134 O O . GLN A 1 253 ? -1.395 17.037 20.811 1.00 56.50 253 GLN A O 1
ATOM 2139 N N . HIS A 1 254 ? -1.155 15.404 19.285 1.00 51.78 254 HIS A N 1
ATOM 2140 C CA . HIS A 1 254 ? 0.125 14.900 19.790 1.00 51.78 254 HIS A CA 1
ATOM 2141 C C . HIS A 1 254 ? 1.336 15.549 19.094 1.00 51.78 254 HIS A C 1
ATOM 2143 O O . HIS A 1 254 ? 2.368 15.731 19.735 1.00 51.78 254 HIS A O 1
ATOM 2149 N N . ASP A 1 255 ? 1.202 15.969 17.831 1.00 46.38 255 ASP A N 1
ATOM 2150 C CA . ASP A 1 255 ? 2.260 16.648 17.059 1.00 46.38 255 ASP A CA 1
ATOM 2151 C C . ASP A 1 255 ? 2.580 18.081 17.538 1.00 46.38 255 ASP A C 1
ATOM 2153 O O . ASP A 1 255 ? 3.580 18.659 17.113 1.00 46.38 255 ASP A O 1
ATOM 2157 N N . TYR A 1 256 ? 1.779 18.670 18.437 1.00 46.00 256 TYR A N 1
ATOM 2158 C CA . TYR A 1 256 ? 2.141 19.939 19.088 1.00 46.00 256 TYR A CA 1
ATOM 2159 C C . TYR A 1 256 ? 3.273 19.791 20.119 1.00 46.00 256 TYR A C 1
ATOM 2161 O O . TYR A 1 256 ? 3.896 20.799 20.447 1.00 46.00 256 TYR A O 1
ATOM 2169 N N . ASP A 1 257 ? 3.582 18.566 20.568 1.00 46.38 257 ASP A N 1
ATOM 2170 C CA . ASP A 1 257 ? 4.607 18.318 21.591 1.00 46.38 257 ASP A CA 1
ATOM 2171 C C . ASP A 1 257 ? 5.892 17.645 21.079 1.00 46.38 257 ASP A C 1
ATOM 2173 O O . ASP A 1 257 ? 6.888 17.670 21.799 1.00 46.38 257 ASP A O 1
ATOM 2177 N N . GLN A 1 258 ? 5.958 17.084 19.861 1.00 42.28 258 GLN A N 1
ATOM 2178 C CA . GLN A 1 258 ? 7.205 16.487 19.350 1.00 42.28 258 GLN A CA 1
ATOM 2179 C C . GLN A 1 258 ? 7.392 16.664 17.837 1.00 42.28 258 GLN A C 1
ATOM 2181 O O . GLN A 1 258 ? 6.515 16.406 17.021 1.00 42.28 258 GLN A O 1
ATOM 2186 N N . ALA A 1 259 ? 8.587 17.129 17.476 1.00 41.62 259 ALA A N 1
ATOM 2187 C CA . ALA A 1 259 ? 8.985 17.549 16.143 1.00 41.62 259 ALA A CA 1
ATOM 2188 C C . ALA A 1 259 ? 8.836 16.457 15.067 1.00 41.62 259 ALA A C 1
ATOM 2190 O O . ALA A 1 259 ? 9.440 15.404 15.188 1.00 41.62 259 ALA A O 1
ATOM 2191 N N . SER A 1 260 ? 8.173 16.803 13.954 1.00 50.62 260 SER A N 1
ATOM 2192 C CA . SER A 1 260 ? 8.405 16.362 12.562 1.00 50.62 260 SER A CA 1
ATOM 2193 C C . SER A 1 260 ? 8.543 14.854 12.262 1.00 50.62 260 SER A C 1
ATOM 2195 O O . SER A 1 260 ? 9.410 14.156 12.774 1.00 50.62 260 SER A O 1
ATOM 2197 N N . PHE A 1 261 ? 7.807 14.385 11.248 1.00 44.69 261 PHE A N 1
ATOM 2198 C CA . PHE A 1 261 ? 7.954 13.082 10.567 1.00 44.69 261 PHE A CA 1
ATOM 2199 C C . PHE A 1 261 ? 9.416 12.649 10.312 1.00 44.69 261 PHE A C 1
ATOM 2201 O O . PHE A 1 261 ? 9.731 11.461 10.326 1.00 44.69 261 PHE A O 1
ATOM 2208 N N . ARG A 1 262 ? 10.331 13.610 10.117 1.00 43.44 262 ARG A N 1
ATOM 2209 C CA . ARG A 1 262 ? 11.772 13.360 9.957 1.00 43.44 262 ARG A CA 1
ATOM 2210 C C . ARG A 1 262 ? 12.440 12.841 11.235 1.00 43.44 262 ARG A C 1
ATOM 2212 O O . ARG A 1 262 ? 13.293 11.969 11.136 1.00 43.44 262 ARG A O 1
ATOM 2219 N N . THR A 1 263 ? 12.047 13.345 12.402 1.00 49.59 263 THR A N 1
ATOM 2220 C CA . THR A 1 263 ? 12.559 12.924 13.715 1.00 49.59 263 THR A CA 1
ATOM 2221 C C . THR A 1 263 ? 12.105 11.508 14.030 1.00 49.59 263 THR A C 1
ATOM 2223 O O . THR A 1 263 ? 12.926 10.688 14.409 1.00 49.59 263 THR A O 1
ATOM 2226 N N . GLN A 1 264 ? 10.839 11.180 13.750 1.00 50.41 264 GLN A N 1
ATOM 2227 C CA . GLN A 1 264 ? 10.318 9.825 13.951 1.00 50.41 264 GLN A CA 1
ATOM 2228 C C . GLN A 1 264 ? 11.009 8.806 13.035 1.00 50.41 264 GLN A C 1
ATOM 2230 O O . GLN A 1 264 ? 11.349 7.722 13.488 1.00 50.41 264 GLN A O 1
ATOM 2235 N N . ILE A 1 265 ? 11.272 9.141 11.764 1.00 50.88 265 ILE A N 1
ATOM 2236 C CA . ILE A 1 265 ? 12.052 8.264 10.870 1.00 50.88 265 ILE A CA 1
ATOM 2237 C C . ILE A 1 265 ? 13.478 8.073 11.396 1.00 50.88 265 ILE A C 1
ATOM 2239 O O . ILE A 1 265 ? 13.989 6.958 11.355 1.00 50.88 265 ILE A O 1
ATOM 2243 N N . LEU A 1 266 ? 14.119 9.138 11.887 1.00 48.41 266 LEU A N 1
ATOM 2244 C CA . LEU A 1 266 ? 15.487 9.076 12.401 1.00 48.41 266 LEU A CA 1
ATOM 2245 C C . LEU A 1 266 ? 15.570 8.247 13.692 1.00 48.41 266 LEU A C 1
ATOM 2247 O O . LEU A 1 266 ? 16.400 7.351 13.797 1.00 48.41 266 LEU A O 1
ATOM 2251 N N . GLU A 1 267 ? 14.677 8.500 14.649 1.00 54.22 267 GLU A N 1
ATOM 2252 C CA . GLU A 1 267 ? 14.571 7.746 15.902 1.00 54.22 267 GLU A CA 1
ATOM 2253 C C . GLU A 1 267 ? 14.265 6.268 15.650 1.00 54.22 267 GLU A C 1
ATOM 2255 O O . GLU A 1 267 ? 14.835 5.401 16.308 1.00 54.22 267 GLU A O 1
ATOM 2260 N N . ARG A 1 268 ? 13.425 5.959 14.656 1.00 55.94 268 ARG A N 1
ATOM 2261 C CA . ARG A 1 268 ? 13.051 4.577 14.326 1.00 55.94 268 ARG A CA 1
ATOM 2262 C C . ARG A 1 268 ? 14.107 3.839 13.514 1.00 55.94 268 ARG A C 1
ATOM 2264 O O . ARG A 1 268 ? 14.357 2.671 13.785 1.00 55.94 268 ARG A O 1
ATOM 2271 N N . ALA A 1 269 ? 14.796 4.512 12.591 1.00 54.75 269 ALA A N 1
ATOM 2272 C CA . ALA A 1 269 ? 15.983 3.952 11.945 1.00 54.75 269 ALA A CA 1
ATOM 2273 C C . ALA A 1 269 ? 17.072 3.640 12.985 1.00 54.75 269 ALA A C 1
ATOM 2275 O O . ALA A 1 269 ? 17.725 2.600 12.905 1.00 54.75 269 ALA A O 1
ATOM 2276 N N . ASN A 1 270 ? 17.208 4.496 14.003 1.00 53.12 270 ASN A N 1
ATOM 2277 C CA . ASN A 1 270 ? 18.113 4.271 15.123 1.00 53.12 270 ASN A CA 1
ATOM 2278 C C . ASN A 1 270 ? 17.679 3.084 16.001 1.00 53.12 270 ASN A C 1
ATOM 2280 O O . ASN A 1 270 ? 18.520 2.265 16.366 1.00 53.12 270 ASN A O 1
ATOM 2284 N N . LEU A 1 271 ? 16.384 2.943 16.302 1.00 56.88 271 LEU A N 1
ATOM 2285 C CA . LEU A 1 271 ? 15.848 1.783 17.025 1.00 56.88 271 LEU A CA 1
ATOM 2286 C C . LEU A 1 271 ? 16.072 0.482 16.253 1.00 56.88 271 LEU A C 1
ATOM 2288 O O . LEU A 1 271 ? 16.641 -0.454 16.804 1.00 56.88 271 LEU A O 1
ATOM 2292 N N . TRP A 1 272 ? 15.726 0.444 14.966 1.00 59.28 272 TRP A N 1
ATOM 2293 C CA . TRP A 1 272 ? 15.941 -0.728 14.119 1.00 59.28 272 TRP A CA 1
ATOM 2294 C C . TRP A 1 272 ? 17.423 -1.109 14.023 1.00 59.28 272 TRP A C 1
ATOM 2296 O O . TRP A 1 272 ? 17.781 -2.275 14.203 1.00 59.28 272 TRP A O 1
ATOM 2306 N N . MET A 1 273 ? 18.311 -0.130 13.812 1.00 57.69 273 MET A N 1
ATOM 2307 C CA . MET A 1 273 ? 19.751 -0.385 13.851 1.00 57.69 273 MET A CA 1
ATOM 2308 C C . MET A 1 273 ? 20.183 -0.932 15.216 1.00 57.69 273 MET A C 1
ATOM 2310 O O . MET A 1 273 ? 20.983 -1.863 15.264 1.00 57.69 273 MET A O 1
ATOM 2314 N N . SER A 1 274 ? 19.654 -0.407 16.324 1.00 58.66 274 SER A N 1
ATOM 2315 C CA . SER A 1 274 ? 20.001 -0.878 17.669 1.00 58.66 274 SER A CA 1
ATOM 2316 C C . SER A 1 274 ? 19.506 -2.296 17.963 1.00 58.66 274 SER A C 1
ATOM 2318 O O . SER A 1 274 ? 20.237 -3.096 18.545 1.00 58.66 274 SER A O 1
ATOM 2320 N N . GLU A 1 275 ? 18.266 -2.613 17.608 1.00 56.25 275 GLU A N 1
ATOM 2321 C CA . GLU A 1 275 ? 17.634 -3.877 17.991 1.00 56.25 275 GLU A CA 1
ATOM 2322 C C . GLU A 1 275 ? 17.977 -5.015 17.037 1.00 56.25 275 GLU A C 1
ATOM 2324 O O . GLU A 1 275 ? 18.086 -6.158 17.465 1.00 56.25 275 GLU A O 1
ATOM 2329 N N . VAL A 1 276 ? 18.168 -4.723 15.750 1.00 55.59 276 VAL A N 1
ATOM 2330 C CA . VAL A 1 276 ? 18.353 -5.764 14.732 1.00 55.59 276 VAL A CA 1
ATOM 2331 C C . VAL A 1 276 ? 19.813 -5.885 14.328 1.00 55.59 276 VAL A C 1
ATOM 2333 O O . VAL A 1 276 ? 20.350 -6.993 14.302 1.00 55.59 276 VAL A O 1
ATOM 2336 N N . ILE A 1 277 ? 20.470 -4.762 14.020 1.00 57.78 277 ILE A N 1
ATOM 2337 C CA . ILE A 1 277 ? 21.861 -4.779 13.553 1.00 57.78 277 ILE A CA 1
ATOM 2338 C C . ILE A 1 277 ? 22.810 -4.927 14.737 1.00 57.78 277 ILE A C 1
ATOM 2340 O O . ILE A 1 277 ? 23.620 -5.850 14.741 1.00 57.78 277 ILE A O 1
ATOM 2344 N N . PHE A 1 278 ? 22.717 -4.058 15.747 1.00 60.19 278 PHE A N 1
ATOM 2345 C CA . PHE A 1 278 ? 23.623 -4.108 16.892 1.00 60.19 278 PHE A CA 1
ATOM 2346 C C . PHE A 1 278 ? 23.436 -5.386 17.703 1.00 60.19 278 PHE A C 1
ATOM 2348 O O . PHE A 1 278 ? 24.439 -6.009 18.026 1.00 60.19 278 PHE A O 1
ATOM 2355 N N . ALA A 1 279 ? 22.208 -5.846 17.963 1.00 60.56 279 ALA A N 1
ATOM 2356 C CA . ALA A 1 279 ? 22.005 -7.111 18.675 1.00 60.56 279 ALA A CA 1
ATOM 2357 C C . ALA A 1 279 ? 22.683 -8.291 17.953 1.00 60.56 279 ALA A C 1
ATOM 2359 O O . ALA A 1 279 ? 23.523 -8.966 18.547 1.00 60.56 279 ALA A O 1
ATOM 2360 N N . LYS A 1 280 ? 22.444 -8.461 16.642 1.00 54.75 280 LYS A N 1
ATOM 2361 C CA . LYS A 1 280 ? 23.134 -9.488 15.840 1.00 54.75 280 LYS A CA 1
ATOM 2362 C C . LYS A 1 280 ? 24.645 -9.293 15.809 1.00 54.75 280 LYS A C 1
ATOM 2364 O O . LYS A 1 280 ? 25.403 -10.258 15.885 1.00 54.75 280 LYS A O 1
ATOM 2369 N N . PHE A 1 281 ? 25.113 -8.057 15.677 1.00 56.03 281 PHE A N 1
ATOM 2370 C CA . PHE A 1 281 ? 26.541 -7.760 15.618 1.00 56.03 281 PHE A CA 1
ATOM 2371 C C . PHE A 1 281 ? 27.246 -8.096 16.941 1.00 56.03 281 PHE A C 1
ATOM 2373 O O . PHE A 1 281 ? 28.338 -8.666 16.926 1.00 56.03 281 PHE A O 1
ATOM 2380 N N . LEU A 1 282 ? 26.603 -7.811 18.075 1.00 59.91 282 LEU A N 1
ATOM 2381 C CA . LEU A 1 282 ? 27.095 -8.129 19.416 1.00 59.91 282 LEU A CA 1
ATOM 2382 C C . LEU A 1 282 ? 27.051 -9.637 19.698 1.00 59.91 282 LEU A C 1
ATOM 2384 O O . LEU A 1 282 ? 27.993 -10.161 20.289 1.00 59.91 282 LEU A O 1
ATOM 2388 N N . GLU A 1 283 ? 26.029 -10.347 19.209 1.00 59.31 283 GLU A N 1
ATOM 2389 C CA . GLU A 1 283 ? 25.967 -11.816 19.247 1.00 59.31 283 GLU A CA 1
ATOM 2390 C C . GLU A 1 283 ? 27.102 -12.461 18.439 1.00 59.31 283 GLU A C 1
ATOM 2392 O O . GLU A 1 283 ? 27.684 -13.461 18.856 1.00 59.31 283 GLU A O 1
ATOM 2397 N N . THR A 1 284 ? 27.463 -11.865 17.299 1.00 58.28 284 THR A N 1
ATOM 2398 C CA . THR A 1 284 ? 28.480 -12.423 16.393 1.00 58.28 284 THR A CA 1
ATOM 2399 C C . THR A 1 284 ? 29.911 -12.059 16.814 1.00 58.28 284 THR A C 1
ATOM 2401 O O . THR A 1 284 ? 30.858 -12.773 16.475 1.00 58.28 284 THR A O 1
ATOM 2404 N N . LYS A 1 285 ? 30.109 -10.948 17.543 1.00 66.56 285 LYS A N 1
ATOM 2405 C CA . LYS A 1 285 ? 31.430 -10.465 17.991 1.00 66.56 285 LYS A CA 1
ATOM 2406 C C . LYS A 1 285 ? 31.408 -9.939 19.439 1.00 66.56 285 LYS A C 1
ATOM 2408 O O . LYS A 1 285 ? 31.489 -8.726 19.655 1.00 66.56 285 LYS A O 1
ATOM 2413 N N . PRO A 1 286 ? 31.430 -10.834 20.445 1.00 62.69 286 PRO A N 1
ATOM 2414 C CA . PRO A 1 286 ? 31.404 -10.459 21.865 1.00 62.69 286 PRO A CA 1
ATOM 2415 C C . PRO A 1 286 ? 32.578 -9.567 22.301 1.00 62.69 286 PRO A C 1
ATOM 2417 O O . PRO A 1 286 ? 32.459 -8.771 23.228 1.00 62.69 286 PRO A O 1
ATOM 2420 N N . SER A 1 287 ? 33.723 -9.656 21.615 1.00 62.66 287 SER A N 1
ATOM 2421 C CA . SER A 1 287 ? 34.898 -8.824 21.899 1.00 62.66 287 SER A CA 1
ATOM 2422 C C . SER A 1 287 ? 34.645 -7.331 21.666 1.00 62.66 287 SER A C 1
ATOM 2424 O O . SER A 1 287 ? 35.216 -6.505 22.372 1.00 62.66 287 SER A O 1
ATOM 2426 N N . VAL A 1 288 ? 33.768 -6.981 20.717 1.00 64.12 288 VAL A N 1
ATOM 2427 C CA . VAL A 1 288 ? 33.417 -5.583 20.426 1.00 64.12 288 VAL A CA 1
ATOM 2428 C C . VAL A 1 288 ? 32.476 -5.023 21.491 1.00 64.12 288 VAL A C 1
ATOM 2430 O O . VAL A 1 288 ? 32.603 -3.857 21.852 1.00 64.12 288 VAL A O 1
ATOM 2433 N N . LEU A 1 289 ? 31.593 -5.854 22.063 1.00 59.19 289 LEU A N 1
ATOM 2434 C CA . LEU A 1 289 ? 30.748 -5.460 23.195 1.00 59.19 289 LEU A CA 1
ATOM 2435 C C . LEU A 1 289 ? 31.605 -4.987 24.375 1.00 59.19 289 LEU A C 1
ATOM 2437 O O . LEU A 1 289 ? 31.359 -3.918 24.922 1.00 59.19 289 LEU A O 1
ATOM 2441 N N . ASN A 1 290 ? 32.649 -5.744 24.720 1.00 61.06 290 ASN A N 1
ATOM 2442 C CA . ASN A 1 290 ? 33.560 -5.381 25.806 1.00 61.06 290 ASN A CA 1
ATOM 2443 C C . ASN A 1 290 ? 34.323 -4.080 25.520 1.00 61.06 290 ASN A C 1
ATOM 2445 O O . ASN A 1 290 ? 34.515 -3.272 26.425 1.00 61.06 290 ASN A O 1
ATOM 2449 N N . GLU A 1 291 ? 34.721 -3.843 24.270 1.00 64.81 291 GLU A N 1
ATOM 2450 C CA . GLU A 1 291 ? 35.422 -2.619 23.871 1.00 64.81 291 GLU A CA 1
ATOM 2451 C C . GLU A 1 291 ? 34.498 -1.386 23.906 1.00 64.81 291 GLU A C 1
ATOM 2453 O O . GLU A 1 291 ? 34.885 -0.321 24.393 1.00 64.81 291 GLU A O 1
ATOM 2458 N N . VAL A 1 292 ? 33.244 -1.539 23.468 1.00 62.97 292 VAL A N 1
ATOM 2459 C CA . VAL A 1 292 ? 32.204 -0.501 23.552 1.00 62.97 292 VAL A CA 1
ATOM 2460 C C . VAL A 1 292 ? 31.849 -0.206 25.011 1.00 62.97 292 VAL A C 1
ATOM 2462 O O . VAL A 1 292 ? 31.832 0.956 25.417 1.00 62.97 292 VAL A O 1
ATOM 2465 N N . LEU A 1 293 ? 31.652 -1.239 25.835 1.00 60.75 293 LEU A N 1
ATOM 2466 C CA . LEU A 1 293 ? 31.391 -1.087 27.267 1.00 60.75 293 LEU A CA 1
ATOM 2467 C C . LEU A 1 293 ? 32.549 -0.379 27.977 1.00 60.75 293 LEU A C 1
ATOM 2469 O O . LEU A 1 293 ? 32.306 0.535 28.760 1.00 60.75 293 LEU A O 1
ATOM 2473 N N . GLN A 1 294 ? 33.805 -0.714 27.666 1.00 65.56 294 GLN A N 1
ATOM 2474 C CA . GLN A 1 294 ? 34.972 -0.024 28.229 1.00 65.56 294 GLN A CA 1
ATOM 2475 C C . GLN A 1 294 ? 35.041 1.459 27.842 1.00 65.56 294 GLN A C 1
ATOM 2477 O O . GLN A 1 294 ? 35.465 2.277 28.658 1.00 65.56 294 GLN A O 1
ATOM 2482 N N . ARG A 1 295 ? 34.591 1.830 26.636 1.00 62.75 295 ARG A N 1
ATOM 2483 C CA . ARG A 1 295 ? 34.548 3.234 26.191 1.00 62.75 295 ARG A CA 1
ATOM 2484 C C . ARG A 1 295 ? 33.406 4.038 26.812 1.00 62.75 295 ARG A C 1
ATOM 2486 O O . ARG A 1 295 ? 33.554 5.246 26.997 1.00 62.75 295 ARG A O 1
ATOM 2493 N N . ILE A 1 296 ? 32.282 3.398 27.136 1.00 58.69 296 ILE A N 1
ATOM 2494 C CA . ILE A 1 296 ? 31.082 4.077 27.659 1.00 58.69 296 ILE A CA 1
ATOM 2495 C C . ILE A 1 296 ? 31.063 4.099 29.199 1.00 58.69 296 ILE A C 1
ATOM 2497 O O . ILE A 1 296 ? 30.570 5.061 29.790 1.00 58.69 296 ILE A O 1
ATOM 2501 N N . ARG A 1 297 ? 31.681 3.112 29.864 1.00 56.50 297 ARG A N 1
ATOM 2502 C CA . ARG A 1 297 ? 31.785 3.004 31.333 1.00 56.50 297 ARG A CA 1
ATOM 2503 C C . ARG A 1 297 ? 32.251 4.288 32.043 1.00 56.50 297 ARG A C 1
ATOM 2505 O O . ARG A 1 297 ? 31.588 4.669 33.005 1.00 56.50 297 ARG A O 1
ATOM 2512 N N . PRO A 1 298 ? 33.302 5.009 31.596 1.00 57.28 298 PRO A N 1
ATOM 2513 C CA . PRO A 1 298 ? 33.715 6.239 32.274 1.00 57.28 298 PRO A CA 1
ATOM 2514 C C . PRO A 1 298 ? 32.675 7.369 32.193 1.00 57.28 298 PRO A C 1
ATOM 2516 O O . PRO A 1 298 ? 32.638 8.214 33.079 1.00 57.28 298 PRO A O 1
ATOM 2519 N N . LYS A 1 299 ? 31.808 7.378 31.171 1.00 54.94 299 LYS A N 1
ATOM 2520 C CA . LYS A 1 299 ? 30.781 8.418 30.982 1.00 54.94 299 LYS A CA 1
ATOM 2521 C C . LYS A 1 299 ? 29.478 8.126 31.732 1.00 54.94 299 LYS A C 1
ATOM 2523 O O . LYS A 1 299 ? 28.825 9.057 32.186 1.00 54.94 299 LYS A O 1
ATOM 2528 N N . LEU A 1 300 ? 29.135 6.847 31.899 1.00 52.72 300 LEU A N 1
ATOM 2529 C CA . LEU A 1 300 ? 28.051 6.400 32.786 1.00 52.72 300 LEU A CA 1
ATOM 2530 C C . LEU A 1 300 ? 28.374 6.691 34.259 1.00 52.72 300 LEU A C 1
ATOM 2532 O O . LEU A 1 300 ? 27.509 7.121 35.015 1.00 52.72 300 LEU A O 1
ATOM 2536 N N . MET A 1 301 ? 29.638 6.514 34.650 1.00 49.81 301 MET A N 1
ATOM 2537 C CA . MET A 1 301 ? 30.103 6.804 36.011 1.00 49.81 301 MET A CA 1
ATOM 2538 C C . MET A 1 301 ? 30.173 8.316 36.292 1.00 49.81 301 MET A C 1
ATOM 2540 O O . MET A 1 301 ? 29.914 8.728 37.413 1.00 49.81 301 MET A O 1
ATOM 2544 N N . SER A 1 302 ? 30.433 9.162 35.285 1.00 47.97 302 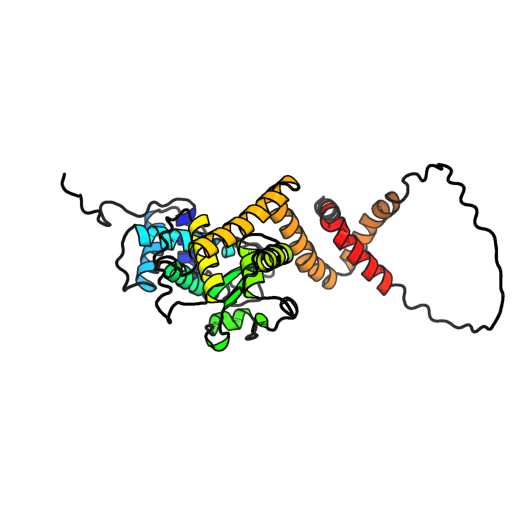SER A N 1
ATOM 2545 C CA . SER A 1 302 ? 30.414 10.628 35.449 1.00 47.97 302 SER A CA 1
ATOM 2546 C C . SER A 1 302 ? 29.010 11.249 35.510 1.00 47.97 302 SER A C 1
ATOM 2548 O O . SER A 1 302 ? 28.891 12.443 35.751 1.00 47.97 302 SER A O 1
ATOM 2550 N N . SER A 1 303 ? 27.947 10.476 35.256 1.00 42.47 303 SER A N 1
ATOM 2551 C CA . SER A 1 303 ? 26.552 10.947 35.337 1.00 42.47 303 SER A CA 1
ATOM 2552 C C . SER A 1 303 ? 25.872 10.677 36.688 1.00 42.47 303 SER A C 1
ATOM 2554 O O . SER A 1 303 ? 24.665 10.868 36.802 1.00 42.47 303 SER A O 1
ATOM 2556 N N . HIS A 1 304 ? 26.615 10.221 37.702 1.00 42.03 304 HIS A N 1
ATOM 2557 C CA . HIS A 1 304 ? 26.111 10.047 39.074 1.00 42.03 304 HIS A CA 1
ATOM 2558 C C . HIS A 1 304 ? 26.600 11.107 40.073 1.00 42.03 304 HIS A C 1
ATOM 2560 O O . HIS A 1 304 ? 26.145 11.097 41.210 1.00 42.03 304 HIS A O 1
ATOM 2566 N N . ASP A 1 305 ? 27.413 12.075 39.638 1.00 37.03 305 ASP A N 1
ATOM 2567 C CA . ASP A 1 305 ? 27.860 13.197 40.473 1.00 37.03 305 ASP A CA 1
ATOM 2568 C C . ASP A 1 305 ? 27.142 14.498 40.073 1.00 37.03 305 ASP A C 1
ATOM 2570 O O . ASP A 1 305 ? 27.746 15.428 39.540 1.00 37.03 305 ASP A O 1
ATOM 2574 N N . VAL A 1 306 ? 25.826 14.557 40.294 1.00 34.09 306 VAL A N 1
ATOM 2575 C CA . VAL A 1 306 ? 25.090 15.832 40.342 1.00 34.09 306 VAL A CA 1
ATOM 2576 C C . VAL A 1 306 ? 24.364 15.917 41.682 1.00 34.09 306 VAL A C 1
ATOM 2578 O O . VAL A 1 306 ? 23.287 15.356 41.852 1.00 34.09 306 VAL A O 1
ATOM 2581 N N . ASP A 1 307 ? 25.036 16.595 42.613 1.00 34.59 307 ASP A N 1
ATOM 2582 C CA . ASP A 1 307 ? 24.528 17.416 43.716 1.00 34.59 307 ASP A CA 1
ATOM 2583 C C . ASP A 1 307 ? 23.196 16.996 44.365 1.00 34.59 307 ASP A C 1
ATOM 2585 O O . ASP A 1 307 ? 22.124 17.504 44.033 1.00 34.59 307 ASP A O 1
ATOM 2589 N N . ILE A 1 308 ? 23.293 16.173 45.414 1.00 31.64 308 ILE A N 1
ATOM 2590 C CA . ILE A 1 308 ? 22.386 16.296 46.561 1.00 31.64 308 ILE A CA 1
ATOM 2591 C C . ILE A 1 308 ? 22.873 17.530 47.330 1.00 31.64 308 ILE A C 1
ATOM 2593 O O . ILE A 1 308 ? 23.821 17.451 48.108 1.00 31.64 308 ILE A O 1
ATOM 2597 N N . GLN A 1 309 ? 22.285 18.693 47.045 1.00 30.62 309 GLN A N 1
ATOM 2598 C CA . GLN A 1 309 ? 22.298 19.795 48.001 1.00 30.62 309 GLN A CA 1
ATOM 2599 C C . GLN A 1 309 ? 21.204 19.523 49.028 1.00 30.62 309 GLN A C 1
ATOM 2601 O O . GLN A 1 309 ? 20.033 19.390 48.677 1.00 30.62 309 GLN A O 1
ATOM 2606 N N . ASP A 1 310 ? 21.654 19.400 50.274 1.00 38.47 310 ASP A N 1
ATOM 2607 C CA . ASP A 1 310 ? 20.856 19.399 51.489 1.00 38.47 310 ASP A CA 1
ATOM 2608 C C . ASP A 1 310 ? 19.862 20.567 51.471 1.00 38.47 310 ASP A C 1
ATOM 2610 O O . ASP A 1 310 ? 20.262 21.726 51.574 1.00 38.47 310 ASP A O 1
ATOM 2614 N N . ASP A 1 311 ? 18.574 20.252 51.365 1.00 30.02 311 ASP A N 1
ATOM 2615 C CA . ASP A 1 311 ? 17.510 21.105 51.878 1.00 30.02 311 ASP A CA 1
ATOM 2616 C C . ASP A 1 311 ? 16.721 20.275 52.896 1.00 30.02 311 ASP A C 1
ATOM 2618 O O . ASP A 1 311 ? 16.127 19.240 52.578 1.00 30.02 311 ASP A O 1
ATOM 2622 N N . ASP A 1 312 ? 16.789 20.747 54.138 1.00 37.56 312 ASP A N 1
ATOM 2623 C CA . ASP A 1 312 ? 16.161 20.214 55.339 1.00 37.56 312 ASP A CA 1
ATOM 2624 C C . ASP A 1 312 ? 14.689 19.832 55.118 1.00 37.56 312 ASP A C 1
ATOM 2626 O O . ASP A 1 312 ? 13.833 20.680 54.846 1.00 37.56 312 ASP A O 1
ATOM 2630 N N . ILE A 1 313 ? 14.367 18.556 55.333 1.00 30.31 313 ILE A N 1
ATOM 2631 C CA . ILE A 1 313 ? 13.007 18.128 55.662 1.00 30.31 313 ILE A CA 1
ATOM 2632 C C . ILE A 1 313 ? 13.093 17.228 56.896 1.00 30.31 313 ILE A C 1
ATOM 2634 O O . ILE A 1 313 ? 13.355 16.030 56.797 1.00 30.31 313 ILE A O 1
ATOM 2638 N N . ASP A 1 314 ? 12.850 17.837 58.058 1.00 33.00 314 ASP A N 1
ATOM 2639 C CA . ASP A 1 314 ? 12.514 17.150 59.304 1.00 33.00 314 ASP A CA 1
ATOM 2640 C C . ASP A 1 314 ? 11.288 16.254 59.074 1.00 33.00 314 ASP A C 1
ATOM 2642 O O . ASP A 1 314 ? 10.171 16.738 58.856 1.00 33.00 314 ASP A O 1
ATOM 2646 N N . ILE A 1 315 ? 11.484 14.939 59.145 1.00 31.62 315 ILE A N 1
ATOM 2647 C CA . ILE A 1 315 ? 10.402 13.980 59.362 1.00 31.62 315 ILE A CA 1
ATOM 2648 C C . ILE A 1 315 ? 10.791 13.134 60.571 1.00 31.62 315 ILE A C 1
ATOM 2650 O O . ILE A 1 315 ? 11.578 12.195 60.472 1.00 31.62 315 ILE A O 1
ATOM 2654 N N . ASP A 1 316 ? 10.207 13.499 61.712 1.00 33.12 316 ASP A N 1
ATOM 2655 C CA . ASP A 1 316 ? 10.076 12.650 62.891 1.00 33.12 316 ASP A CA 1
ATOM 2656 C C . ASP A 1 316 ? 9.403 11.328 62.496 1.00 33.12 316 ASP A C 1
ATOM 2658 O O . ASP A 1 316 ? 8.239 11.314 62.086 1.00 33.12 316 ASP A O 1
ATOM 2662 N N . LEU A 1 317 ? 10.106 10.210 62.672 1.00 34.50 317 LEU A N 1
ATOM 2663 C CA . LEU A 1 317 ? 9.474 8.904 62.824 1.00 34.50 317 LEU A CA 1
ATOM 2664 C C . LEU A 1 317 ? 10.073 8.202 64.040 1.00 34.50 317 LEU A C 1
ATOM 2666 O O . LEU A 1 317 ? 11.205 7.722 64.034 1.00 34.50 317 LEU A O 1
ATOM 2670 N N . GLU A 1 318 ? 9.266 8.211 65.099 1.00 31.52 318 GLU A N 1
ATOM 2671 C CA . GLU A 1 318 ? 9.449 7.465 66.333 1.00 31.52 318 GLU A CA 1
ATOM 2672 C C . GLU A 1 318 ? 9.571 5.955 66.079 1.00 31.52 318 GLU A C 1
ATOM 2674 O O . GLU A 1 318 ? 8.903 5.368 65.226 1.00 31.52 318 GLU A O 1
ATOM 2679 N N . TYR A 1 319 ? 10.428 5.357 66.902 1.00 34.75 319 TYR A N 1
ATOM 2680 C CA . TYR A 1 319 ? 10.687 3.937 67.072 1.00 34.75 319 TYR A CA 1
ATOM 2681 C C . TYR A 1 319 ? 9.418 3.111 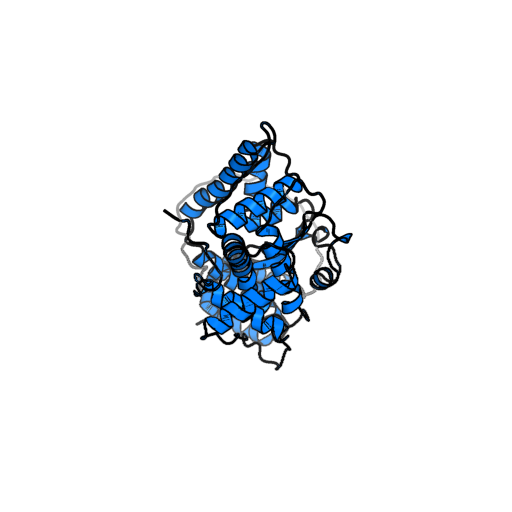67.326 1.00 34.75 319 TYR A C 1
ATOM 2683 O O . TYR A 1 319 ? 8.572 3.480 68.138 1.00 34.75 319 TYR A O 1
ATOM 2691 N N . SER A 1 320 ? 9.388 1.899 66.774 1.00 36.44 320 SER A N 1
ATOM 2692 C CA . SER A 1 320 ? 9.135 0.722 67.612 1.00 36.44 320 SER A CA 1
ATOM 2693 C C . SER A 1 320 ? 9.862 -0.486 67.031 1.00 36.44 320 SER A C 1
ATOM 2695 O O . SER A 1 320 ? 9.608 -0.898 65.899 1.00 36.44 320 SER A O 1
ATOM 2697 N N . ASP A 1 321 ? 10.811 -0.957 67.834 1.00 36.25 321 ASP A N 1
ATOM 2698 C CA . ASP A 1 321 ? 11.438 -2.268 67.795 1.00 36.25 321 ASP A CA 1
ATOM 2699 C C . ASP A 1 321 ? 10.387 -3.375 67.969 1.00 36.25 321 ASP A C 1
ATOM 2701 O O . ASP A 1 321 ? 9.370 -3.159 68.628 1.00 36.25 321 ASP A O 1
ATOM 2705 N N . ASP A 1 322 ? 10.659 -4.539 67.381 1.00 39.53 322 ASP A N 1
ATOM 2706 C CA . ASP A 1 322 ? 10.488 -5.854 68.015 1.00 39.53 322 ASP A CA 1
ATOM 2707 C C . ASP A 1 322 ? 11.178 -6.904 67.115 1.00 39.53 322 ASP A C 1
ATOM 2709 O O . ASP A 1 322 ? 10.648 -7.343 66.091 1.00 39.53 322 ASP A O 1
ATOM 2713 N N . ASP A 1 323 ? 12.453 -7.140 67.434 1.00 41.12 323 ASP A N 1
ATOM 2714 C CA . ASP A 1 323 ? 13.089 -8.433 67.731 1.00 41.12 323 ASP A CA 1
ATOM 2715 C C . ASP A 1 323 ? 12.381 -9.734 67.274 1.00 41.12 323 ASP A C 1
ATOM 2717 O O . ASP A 1 323 ? 11.237 -10.011 67.633 1.00 41.12 323 ASP A O 1
ATOM 2721 N N . ASP A 1 324 ? 13.089 -10.565 66.497 1.00 40.59 324 ASP A N 1
ATOM 2722 C CA . ASP A 1 324 ? 13.751 -11.798 66.988 1.00 40.59 324 ASP A CA 1
ATOM 2723 C C . ASP A 1 324 ? 14.082 -12.780 65.835 1.00 40.59 324 ASP A C 1
ATOM 2725 O O . ASP A 1 324 ? 13.208 -13.246 65.102 1.00 40.59 324 ASP A O 1
ATOM 2729 N N . ASP A 1 325 ? 15.387 -13.054 65.705 1.00 40.78 325 ASP A N 1
ATOM 2730 C CA . ASP A 1 325 ? 16.044 -14.372 65.653 1.00 40.78 325 ASP A CA 1
ATOM 2731 C C . ASP A 1 325 ? 15.481 -15.499 64.747 1.00 40.78 325 ASP A C 1
ATOM 2733 O O . ASP A 1 325 ? 14.397 -16.037 64.953 1.00 40.78 325 ASP A O 1
ATOM 2737 N N . ASP A 1 326 ? 16.269 -15.960 63.762 1.00 39.44 326 ASP A N 1
ATOM 2738 C CA . ASP A 1 326 ? 17.268 -17.026 63.993 1.00 39.44 326 ASP A CA 1
ATOM 2739 C C . ASP A 1 326 ? 17.882 -17.606 62.691 1.00 39.44 326 ASP A C 1
ATOM 2741 O O . ASP A 1 326 ? 17.219 -17.840 61.680 1.00 39.44 326 ASP A O 1
ATOM 2745 N N . ASP A 1 327 ? 19.179 -17.905 62.810 1.00 38.38 327 ASP A N 1
ATOM 2746 C CA . ASP A 1 327 ? 19.963 -18.987 62.194 1.00 38.38 327 ASP A CA 1
ATOM 2747 C C . ASP A 1 327 ? 20.242 -19.084 60.670 1.00 38.38 327 ASP A C 1
ATOM 2749 O O . ASP A 1 327 ? 19.585 -19.767 59.887 1.00 38.38 327 ASP A O 1
ATOM 2753 N N . ASN A 1 328 ? 21.398 -18.519 60.297 1.00 38.59 328 ASN A N 1
ATOM 2754 C CA . ASN A 1 328 ? 22.638 -19.253 59.971 1.00 38.59 328 ASN A CA 1
ATOM 2755 C C . ASN A 1 328 ? 22.573 -20.460 58.994 1.00 38.59 328 ASN A C 1
ATOM 2757 O O . ASN A 1 328 ? 22.257 -21.580 59.393 1.00 38.59 328 ASN A O 1
ATOM 2761 N N . ASN A 1 329 ? 23.090 -20.288 57.766 1.00 34.84 329 ASN A N 1
ATOM 2762 C CA . ASN A 1 329 ? 24.123 -21.198 57.240 1.00 34.84 329 ASN A CA 1
ATOM 2763 C C . ASN A 1 329 ? 24.849 -20.643 56.001 1.00 34.84 329 ASN A C 1
ATOM 2765 O O . ASN A 1 329 ? 24.232 -20.300 54.995 1.00 34.84 329 ASN A O 1
ATOM 2769 N N . ASN A 1 330 ? 26.180 -20.638 56.081 1.00 36.62 330 ASN A N 1
ATOM 2770 C CA . ASN A 1 330 ? 27.103 -20.463 54.961 1.00 36.62 330 ASN A CA 1
ATOM 2771 C C . ASN A 1 330 ? 27.018 -21.645 53.981 1.00 36.62 330 ASN A C 1
ATOM 2773 O O . ASN A 1 330 ? 27.001 -22.798 54.413 1.00 36.62 330 ASN A O 1
ATOM 2777 N N . ASN A 1 331 ? 27.081 -21.363 52.680 1.00 32.16 331 ASN A N 1
ATOM 2778 C CA . ASN A 1 331 ? 28.214 -21.740 51.824 1.00 32.16 331 ASN A CA 1
ATOM 2779 C C . ASN A 1 331 ? 27.968 -21.272 50.384 1.00 32.16 331 ASN A C 1
ATOM 2781 O O . ASN A 1 331 ? 26.898 -21.514 49.837 1.00 32.16 331 ASN A O 1
ATOM 2785 N N . ASP A 1 332 ? 28.993 -20.611 49.844 1.00 38.88 332 ASP A N 1
ATOM 2786 C CA . ASP A 1 332 ? 29.515 -20.669 48.477 1.00 38.88 332 ASP A CA 1
ATOM 2787 C C . ASP A 1 332 ? 28.528 -20.961 47.337 1.00 38.88 332 ASP A C 1
ATOM 2789 O O . ASP A 1 332 ? 28.050 -22.080 47.200 1.00 38.88 332 ASP A O 1
ATOM 2793 N N . ASP A 1 333 ? 28.326 -19.965 46.469 1.00 36.97 333 ASP A N 1
ATOM 2794 C CA . ASP A 1 333 ? 28.558 -20.109 45.025 1.00 36.97 333 ASP A CA 1
ATOM 2795 C C . ASP A 1 333 ? 28.588 -18.710 44.374 1.00 36.97 333 ASP A C 1
ATOM 2797 O O . ASP A 1 333 ? 27.572 -18.044 44.165 1.00 36.97 333 ASP A O 1
ATOM 2801 N N . ASP A 1 334 ? 29.809 -18.247 44.089 1.00 42.62 334 ASP A N 1
ATOM 2802 C CA . ASP A 1 334 ? 30.116 -17.112 43.218 1.00 42.62 334 ASP A CA 1
ATOM 2803 C C . ASP A 1 334 ? 29.734 -17.463 41.771 1.00 42.62 334 ASP A C 1
ATOM 2805 O O . ASP A 1 334 ? 30.592 -17.872 40.992 1.00 42.62 334 ASP A O 1
ATOM 2809 N N . GLU A 1 335 ? 28.466 -17.324 41.374 1.00 40.66 335 GLU A N 1
ATOM 2810 C CA . GLU A 1 335 ? 28.100 -17.467 39.956 1.00 40.66 335 GLU A CA 1
ATOM 2811 C C . GLU A 1 335 ? 26.738 -16.840 39.596 1.00 40.66 335 GLU A C 1
ATOM 2813 O O . GLU A 1 335 ? 25.864 -17.525 39.089 1.00 40.66 335 GLU A O 1
ATOM 2818 N N . ASP A 1 336 ? 26.522 -15.528 39.805 1.00 37.84 336 ASP A N 1
ATOM 2819 C CA . ASP A 1 336 ? 25.323 -14.885 39.209 1.00 37.84 336 ASP A CA 1
ATOM 2820 C C . ASP A 1 336 ? 25.384 -13.368 38.915 1.00 37.84 336 ASP A C 1
ATOM 2822 O O . ASP A 1 336 ? 24.366 -12.722 38.690 1.00 37.84 336 ASP A O 1
ATOM 2826 N N . ASN A 1 337 ? 26.571 -12.763 38.789 1.00 34.03 337 ASN A N 1
ATOM 2827 C CA . ASN A 1 337 ? 26.671 -11.323 38.468 1.00 34.03 337 ASN A CA 1
ATOM 2828 C C . ASN A 1 337 ? 26.500 -10.960 36.973 1.00 34.03 337 ASN A C 1
ATOM 2830 O O . ASN A 1 337 ? 26.545 -9.788 36.615 1.00 34.03 337 ASN A O 1
ATOM 2834 N N . ASN A 1 338 ? 26.298 -11.928 36.069 1.00 36.69 338 ASN A N 1
ATOM 2835 C CA . ASN A 1 338 ? 26.216 -11.654 34.621 1.00 36.69 338 ASN A CA 1
ATOM 2836 C C . ASN A 1 338 ? 24.787 -11.462 34.081 1.00 36.69 338 ASN A C 1
ATOM 2838 O O . ASN A 1 338 ? 24.626 -10.963 32.961 1.00 36.69 338 ASN A O 1
ATOM 2842 N N . ASN A 1 339 ? 23.754 -11.865 34.826 1.00 36.59 339 ASN A N 1
ATOM 2843 C CA . ASN A 1 339 ? 22.363 -11.703 34.390 1.00 36.59 339 ASN A CA 1
ATOM 2844 C C . ASN A 1 339 ? 21.788 -10.338 34.779 1.00 36.59 339 ASN A C 1
ATOM 2846 O O . ASN A 1 339 ? 21.106 -9.721 33.955 1.00 36.59 339 ASN A O 1
ATOM 2850 N N . ASP A 1 340 ? 22.147 -9.819 35.952 1.00 37.22 340 ASP A N 1
ATOM 2851 C CA . ASP A 1 340 ? 21.702 -8.498 36.407 1.00 37.22 340 ASP A CA 1
ATOM 2852 C C . ASP A 1 340 ? 22.341 -7.358 35.603 1.00 37.22 340 ASP A C 1
ATOM 2854 O O . ASP A 1 340 ? 21.661 -6.391 35.250 1.00 37.22 340 ASP A O 1
ATOM 2858 N N . ASP A 1 341 ? 23.600 -7.512 35.180 1.00 38.84 341 ASP A N 1
ATOM 2859 C CA . ASP A 1 341 ? 24.271 -6.558 34.288 1.00 38.84 341 ASP A CA 1
ATOM 2860 C C . ASP A 1 341 ? 23.650 -6.535 32.880 1.00 38.84 341 ASP A C 1
ATOM 2862 O O . ASP A 1 341 ? 23.515 -5.469 32.277 1.00 38.84 341 ASP A O 1
ATOM 2866 N N . LYS A 1 342 ? 23.198 -7.681 32.347 1.00 38.59 342 LYS A N 1
ATOM 2867 C CA . LYS A 1 342 ? 22.501 -7.747 31.046 1.00 38.59 342 LYS A CA 1
ATOM 2868 C C . LYS A 1 342 ? 21.103 -7.136 31.099 1.00 38.59 342 LYS A C 1
ATOM 2870 O O . LYS A 1 342 ? 20.707 -6.438 30.159 1.00 38.59 342 LYS A O 1
ATOM 2875 N N . LEU A 1 343 ? 20.358 -7.385 32.177 1.00 38.25 343 LEU A N 1
ATOM 2876 C CA . LEU A 1 343 ? 19.029 -6.809 32.380 1.00 38.25 343 LEU A CA 1
ATOM 2877 C C . LEU A 1 343 ? 19.114 -5.288 32.547 1.00 38.25 343 LEU A C 1
ATOM 2879 O O . LEU A 1 343 ? 18.388 -4.570 31.850 1.00 38.25 343 LEU A O 1
ATOM 2883 N N . ASN A 1 344 ? 20.065 -4.800 33.352 1.00 41.16 344 ASN A N 1
ATOM 2884 C CA . ASN A 1 344 ? 20.335 -3.371 33.507 1.00 41.16 344 ASN A CA 1
ATOM 2885 C C . ASN A 1 344 ? 20.786 -2.719 32.198 1.00 41.16 344 ASN A C 1
ATOM 2887 O O . ASN A 1 344 ? 20.281 -1.655 31.847 1.00 41.16 344 ASN A O 1
ATOM 2891 N N . LEU A 1 345 ? 21.658 -3.361 31.412 1.00 41.16 345 LEU A N 1
ATOM 2892 C CA . LEU A 1 345 ? 22.108 -2.804 30.135 1.00 41.16 345 LEU A CA 1
ATOM 2893 C C . LEU A 1 345 ? 20.967 -2.702 29.112 1.00 41.16 345 LEU A C 1
ATOM 2895 O O . LEU A 1 345 ? 20.889 -1.713 28.387 1.00 41.16 345 LEU A O 1
ATOM 2899 N N . SER A 1 346 ? 20.052 -3.677 29.076 1.00 40.75 346 SER A N 1
ATOM 2900 C CA . SER A 1 346 ? 18.880 -3.637 28.187 1.00 40.75 346 SER A CA 1
ATOM 2901 C C . SER A 1 346 ? 17.913 -2.496 28.537 1.00 40.75 346 SER A C 1
ATOM 2903 O O . SER A 1 346 ? 17.358 -1.853 27.644 1.00 40.75 346 SER A O 1
ATOM 2905 N N . LEU A 1 347 ? 17.756 -2.202 29.833 1.00 39.28 347 LEU A N 1
ATOM 2906 C CA . LEU A 1 347 ? 16.940 -1.105 30.357 1.00 39.28 347 LEU A CA 1
ATOM 2907 C C . LEU A 1 347 ? 17.604 0.258 30.123 1.00 39.28 347 LEU A C 1
ATOM 2909 O O . LEU A 1 347 ? 16.941 1.199 29.686 1.00 39.28 347 LEU A O 1
ATOM 2913 N N . ILE A 1 348 ? 18.920 0.348 30.333 1.00 40.62 348 ILE A N 1
ATOM 2914 C CA . ILE A 1 348 ? 19.728 1.550 30.086 1.00 40.62 348 ILE A CA 1
ATOM 2915 C C . ILE A 1 348 ? 19.762 1.880 28.589 1.00 40.62 348 ILE A C 1
ATOM 2917 O O . ILE A 1 348 ? 19.600 3.044 28.222 1.00 40.62 348 ILE A O 1
ATOM 2921 N N . LEU A 1 349 ? 19.914 0.873 27.721 1.00 42.09 349 LEU A N 1
ATOM 2922 C CA . LEU A 1 349 ? 19.857 1.040 26.269 1.00 42.09 349 LEU A CA 1
ATOM 2923 C C . LEU A 1 349 ? 18.465 1.490 25.830 1.00 42.09 349 LEU A C 1
ATOM 2925 O O . LEU A 1 349 ? 18.382 2.474 25.107 1.00 42.09 349 LEU A O 1
ATOM 2929 N N . LYS A 1 350 ? 17.383 0.878 26.335 1.00 42.16 350 LYS A N 1
ATOM 2930 C CA . LYS A 1 350 ? 16.000 1.309 26.048 1.00 42.16 350 LYS A CA 1
ATOM 2931 C C . LYS A 1 350 ? 15.717 2.757 26.449 1.00 42.16 350 LYS A C 1
ATOM 2933 O O . LYS A 1 350 ? 15.006 3.447 25.724 1.00 42.16 350 LYS A O 1
ATOM 2938 N N . HIS A 1 351 ? 16.272 3.226 27.566 1.00 39.16 351 HIS A N 1
ATOM 2939 C CA . HIS A 1 351 ? 16.067 4.601 28.028 1.00 39.16 351 HIS A CA 1
ATOM 2940 C C . HIS A 1 351 ? 16.984 5.635 27.361 1.00 39.16 351 HIS A C 1
ATOM 2942 O O . HIS A 1 351 ? 16.628 6.810 27.329 1.00 39.16 351 HIS A O 1
ATOM 2948 N N . ASN A 1 352 ? 18.125 5.225 26.793 1.00 39.81 352 ASN A N 1
ATOM 2949 C CA . ASN A 1 352 ? 19.142 6.138 26.260 1.00 39.81 352 ASN A CA 1
ATOM 2950 C C . ASN A 1 352 ? 19.542 5.875 24.796 1.00 39.81 352 ASN A C 1
ATOM 2952 O O . ASN A 1 352 ? 20.599 6.348 24.378 1.00 39.81 352 ASN A O 1
ATOM 2956 N N . VAL A 1 353 ? 18.717 5.178 23.996 1.00 43.47 353 VAL A N 1
ATOM 2957 C CA . VAL A 1 353 ? 19.001 4.825 22.580 1.00 43.47 353 VAL A CA 1
ATOM 2958 C C . VAL A 1 353 ? 19.526 6.022 21.775 1.00 43.47 353 VAL A C 1
ATOM 2960 O O . VAL A 1 353 ? 20.493 5.893 21.025 1.00 43.47 353 VAL A O 1
ATOM 2963 N N . SER A 1 354 ? 18.934 7.205 21.971 1.00 35.47 354 SER A N 1
ATOM 2964 C CA . SER A 1 354 ? 19.311 8.428 21.250 1.00 35.47 354 SER A CA 1
ATOM 2965 C C . SER A 1 354 ? 20.713 8.937 21.636 1.00 35.47 354 SER A C 1
ATOM 2967 O O . SER A 1 354 ? 21.508 9.288 20.764 1.00 35.47 354 SER A O 1
ATOM 2969 N N . SER A 1 355 ? 21.072 8.880 22.925 1.00 36.75 355 SER A N 1
ATOM 2970 C CA . SER A 1 355 ? 22.421 9.219 23.409 1.00 36.75 355 SER A CA 1
ATOM 2971 C C . SER A 1 355 ? 23.448 8.157 23.018 1.00 36.75 355 SER A C 1
ATOM 2973 O O . SER A 1 355 ? 24.547 8.495 22.590 1.00 36.75 355 SER A O 1
ATOM 2975 N N . PHE A 1 356 ? 23.096 6.872 23.105 1.00 40.72 356 PHE A N 1
ATOM 2976 C CA . PHE A 1 356 ? 23.981 5.762 22.749 1.00 40.72 356 PHE A CA 1
ATOM 2977 C C . PHE A 1 356 ? 24.361 5.792 21.260 1.00 40.72 356 PHE A C 1
ATOM 2979 O O . PHE A 1 356 ? 25.538 5.684 20.925 1.00 40.72 356 PHE A O 1
ATOM 2986 N N . MET A 1 357 ? 23.398 6.044 20.366 1.00 39.59 357 MET A N 1
ATOM 2987 C CA . MET A 1 357 ? 23.656 6.197 18.928 1.00 39.59 357 MET A CA 1
ATOM 2988 C C . MET A 1 357 ? 24.527 7.411 18.596 1.00 39.59 357 MET A C 1
ATOM 2990 O O . MET A 1 357 ? 25.414 7.310 17.749 1.00 39.59 357 MET A O 1
ATOM 2994 N N . TYR A 1 358 ? 24.336 8.536 19.293 1.00 36.59 358 TYR A N 1
ATOM 2995 C CA . TYR A 1 358 ? 25.194 9.714 19.127 1.00 36.59 358 TYR A CA 1
ATOM 2996 C C . TYR A 1 358 ? 26.657 9.425 19.517 1.00 36.59 358 TYR A C 1
ATOM 2998 O O . TYR A 1 358 ? 27.574 10.022 18.961 1.00 36.59 358 TYR A O 1
ATOM 3006 N N . PHE A 1 359 ? 26.886 8.484 20.441 1.00 40.03 359 PHE A N 1
ATOM 3007 C CA . PHE A 1 359 ? 28.221 8.100 20.908 1.00 40.03 359 PHE A CA 1
ATOM 3008 C C . PHE A 1 359 ? 28.901 6.991 20.102 1.00 40.03 359 PHE A C 1
ATOM 3010 O O . PHE A 1 359 ? 30.120 6.884 20.180 1.00 40.03 359 PHE A O 1
ATOM 3017 N N . VAL A 1 360 ? 28.160 6.162 19.363 1.00 38.91 360 VAL A N 1
ATOM 3018 C CA . VAL A 1 360 ? 28.748 5.096 18.528 1.00 38.91 360 VAL A CA 1
ATOM 3019 C C . VAL A 1 360 ? 29.109 5.598 17.121 1.00 38.91 360 VAL A C 1
ATOM 3021 O O . VAL A 1 360 ? 29.952 5.003 16.454 1.00 38.91 360 VAL A O 1
ATOM 3024 N N . LEU A 1 361 ? 28.506 6.704 16.672 1.00 36.16 361 LEU A N 1
ATOM 3025 C CA . LEU A 1 361 ? 28.735 7.299 15.347 1.00 36.16 361 LEU A CA 1
ATOM 3026 C C . LEU A 1 361 ? 29.810 8.411 15.314 1.00 36.16 361 LEU A C 1
ATOM 3028 O O . LEU A 1 361 ? 30.079 8.943 14.236 1.00 36.16 361 LEU A O 1
ATOM 3032 N N . ILE A 1 362 ? 30.435 8.743 16.454 1.00 31.03 362 ILE A N 1
ATOM 3033 C CA . ILE A 1 362 ? 31.629 9.610 16.574 1.00 31.03 362 ILE A CA 1
ATOM 3034 C C . ILE A 1 362 ? 32.788 8.753 17.075 1.00 31.03 362 ILE A C 1
ATOM 3036 O O . ILE A 1 362 ? 33.890 8.852 16.489 1.00 31.03 362 ILE A O 1
#

Radius of gyration: 27.46 Å; Cα contacts (8 Å, |Δi|>4): 259; chains: 1; bounding box: 64×46×98 Å

InterPro domains:
  IPR031248 E3 ubiquitin-protein ligase RNF213 [PTHR22605] (201-253)

Foldseek 3Di:
DDDPDDDCVNDPDDDDPLLQLLLQLLVCLVVVVLQPDPPDPDQDQDDGDTDPDVVSSSVSLVVLCCVLPVPDDDDPLLSLQLSLQLSVQSVLCVDPCNRRDPDQGCPRNLSSVVSSVVSNLLSDDDPVDPPRDQWDWAAALLRDTDIGHDDLVPDDPSVCVVVVVDDPCPDPVNVVHDPLLRRVCRLLVHDSVQLVVLCVVLVHDDDSSLSVVLSSVSSCVVSVHDDDDDDDPPPCPVVSVVSSVSSNVNVVVPCVPDDDPVVSNVVSVLVCCVPPVVVVVCVVCVVVVVVLCVVCVVVVVVVVPDDPDDDDDDDDDDDDDDDDDDDDDDDDDPPDPPPVVVVVVVVVCVVCSVVSVVVVVD

Sequence (362 aa):
SSIEIITDEDYQLHIGEEEELVARFLKAYSNGTIDRRPTTSECVPYEFEALKDENECRHYIYECIQKYAPYRVRNKTYEVSFTKFLYRRVRFFTNFYYTLNELILNLGSIAMTQMIQEAKSLSEISFHDDNYPRLYLVYDPDFSLHLLHNNWDEVPIGIKTLWEDADPLKRSEFLNRNHFLKCLSWLVNTKYETCERIMNQMKFILTENFAYKLFHIHERKLTTLPLIIEGDTGIGKTYLLKFYSLLLNANIQHDYDQASFRTQILERANLWMSEVIFAKFLETKPSVLNEVLQRIRPKLMSSHDVDIQDDDIDIDLEYSDDDDDDDNNNNDDDEDNNNDDKLNLSLILKHNVSSFMYFVLI

Mean predicted aligned error: 15.54 Å

Solvent-accessible surface area (backbone atoms only — not comparable to full-atom values): 22481 Å² total; per-residue (Å²): 131,82,80,78,78,86,41,76,89,78,57,66,86,82,72,52,75,58,49,34,54,39,16,38,53,42,47,29,46,76,71,57,60,40,36,71,68,88,84,61,102,65,98,62,72,74,78,82,75,83,69,84,50,62,67,61,29,50,46,38,50,50,51,48,45,51,72,78,44,65,88,56,84,89,41,69,69,48,56,52,42,27,49,45,47,32,31,69,50,56,53,52,67,77,32,66,73,52,40,68,56,82,80,65,80,50,49,39,51,46,50,50,54,51,41,53,53,40,14,57,47,71,55,58,80,55,93,86,47,89,84,53,85,62,63,44,84,40,45,45,91,79,59,49,88,43,77,47,68,82,50,74,87,77,51,55,65,68,60,34,58,78,47,77,69,50,60,71,77,75,37,76,92,34,63,98,49,61,62,63,55,45,55,48,16,32,69,64,64,37,60,51,70,58,52,52,50,51,35,58,74,67,72,54,80,90,43,70,73,55,48,51,52,50,50,53,53,50,53,34,60,75,58,71,45,90,84,83,88,85,79,71,88,86,77,46,66,72,54,53,53,51,54,51,50,52,54,52,50,58,35,56,70,52,54,78,78,52,75,58,76,66,49,55,50,52,55,39,54,49,48,49,44,52,64,55,50,45,46,52,49,39,73,76,36,58,70,56,48,54,55,51,48,64,69,46,49,66,59,62,62,62,70,74,77,74,79,87,73,90,71,92,74,93,72,92,76,84,86,81,88,81,89,81,88,84,82,89,81,90,78,90,79,98,79,70,78,69,60,61,54,52,54,50,49,54,52,51,44,72,76,34,51,72,61,54,52,62,63,73,77,108

Organism: NCBI:txid392033